Protein AF-A0AA38G5V2-F1 (afdb_monomer_lite)

Foldseek 3Di:
DDDPPPDDPDPDLLVLLVVLLVLLLCCQVCCVVQPFFQEEEEEALDPLLQVLVVVVVVVCCVVSSHHPNYHYGYFYDPPSDDLDPLLSLLRRLLVVLVVVLVVVVVVPDDDPDDDDSSVVSLVVQFQGAYEYEYFHDCPVVNNVCRSNTLLFQFDQSCCVVPVVDDGDGNVSSVSSQCSLLVVQCPRTYWYKYAYSNDRDRDNNVPDHDDQAFKDFDWDWDAPVVCLQAKFWQFDPPDFDDDDPNDTHTHTDDIDGNDDPVVCVVRVQQDPVRTGIGGRRIMIGHDVRRSVSSVVSVVSVVVSVVSVVVPDD

Structure (mmCIF, N/CA/C/O backbone):
data_AF-A0AA38G5V2-F1
#
_entry.id   AF-A0AA38G5V2-F1
#
loop_
_atom_site.group_PDB
_atom_site.id
_atom_site.type_symbol
_atom_site.label_atom_id
_atom_site.label_alt_id
_atom_site.label_comp_id
_atom_site.label_asym_id
_atom_site.label_entity_id
_atom_site.label_seq_id
_atom_site.pdbx_PDB_ins_code
_atom_site.Cartn_x
_atom_site.Cartn_y
_atom_site.Cartn_z
_atom_site.occupancy
_atom_site.B_iso_or_equiv
_atom_site.auth_seq_id
_atom_site.auth_comp_id
_atom_site.auth_asym_id
_atom_site.auth_atom_id
_atom_site.pdbx_PDB_model_num
ATOM 1 N N . MET A 1 1 ? -36.229 -3.251 -2.925 1.00 22.12 1 MET A N 1
ATOM 2 C CA . MET A 1 1 ? -36.485 -4.667 -3.270 1.00 22.12 1 MET A CA 1
ATOM 3 C C . MET A 1 1 ? -35.418 -5.474 -2.549 1.00 22.12 1 MET A C 1
ATOM 5 O O . MET A 1 1 ? -34.247 -5.185 -2.741 1.00 22.12 1 MET A O 1
ATOM 9 N N . ALA A 1 2 ? -35.812 -6.322 -1.601 1.00 19.09 2 ALA A N 1
ATOM 10 C CA . ALA A 1 2 ? -34.895 -6.934 -0.642 1.00 19.09 2 ALA A CA 1
ATOM 11 C C . ALA A 1 2 ? -34.191 -8.164 -1.235 1.00 19.09 2 ALA A C 1
ATOM 13 O O . ALA A 1 2 ? -34.860 -9.075 -1.719 1.00 19.09 2 ALA A O 1
ATOM 14 N N . MET A 1 3 ? -32.859 -8.207 -1.139 1.00 20.12 3 MET A N 1
ATOM 15 C CA . MET A 1 3 ? -32.100 -9.457 -1.136 1.00 20.12 3 MET A CA 1
ATOM 16 C C . MET A 1 3 ? -31.758 -9.788 0.314 1.00 20.12 3 MET A C 1
ATOM 18 O O . MET A 1 3 ? -30.838 -9.236 0.912 1.00 20.12 3 MET A O 1
ATOM 22 N N . THR A 1 4 ? -32.530 -10.698 0.889 1.00 26.20 4 THR A N 1
ATOM 23 C CA . THR A 1 4 ? -32.236 -11.320 2.175 1.00 26.20 4 THR A CA 1
ATOM 24 C C . THR A 1 4 ? -31.119 -12.334 1.947 1.00 26.20 4 THR A C 1
ATOM 26 O O . THR A 1 4 ? -31.373 -13.443 1.484 1.00 26.20 4 THR A O 1
ATOM 29 N N . ARG A 1 5 ? -29.866 -11.988 2.259 1.00 32.25 5 ARG A N 1
ATOM 30 C CA . ARG A 1 5 ? -28.801 -12.996 2.375 1.00 32.25 5 ARG A CA 1
ATOM 31 C C . ARG A 1 5 ? -28.787 -13.524 3.809 1.00 32.25 5 ARG A C 1
ATOM 33 O O . ARG A 1 5 ? -27.901 -13.216 4.596 1.00 32.25 5 ARG A O 1
ATOM 40 N N . SER A 1 6 ? -29.820 -14.286 4.169 1.00 36.91 6 SER A N 1
ATOM 41 C CA . SER A 1 6 ? -29.793 -15.102 5.383 1.00 36.91 6 SER A CA 1
ATOM 42 C C . SER A 1 6 ? -29.057 -16.414 5.089 1.00 36.91 6 SER A C 1
ATOM 44 O O . SER A 1 6 ? -29.450 -17.123 4.167 1.00 36.91 6 SER A O 1
ATOM 46 N N . LEU A 1 7 ? -28.061 -16.750 5.919 1.00 35.19 7 LEU A N 1
ATOM 47 C CA . LEU A 1 7 ? -27.477 -18.095 6.097 1.00 35.19 7 LEU A CA 1
ATOM 48 C C . LEU A 1 7 ? -26.440 -18.598 5.066 1.00 35.19 7 LEU A C 1
ATOM 50 O O . LEU A 1 7 ? -26.460 -19.767 4.696 1.00 35.19 7 LEU A O 1
ATOM 54 N N . LEU A 1 8 ? -25.459 -17.780 4.679 1.00 40.16 8 LEU A N 1
ATOM 55 C CA . LEU A 1 8 ? -24.153 -18.310 4.252 1.00 40.16 8 LEU A CA 1
ATOM 56 C C . LEU A 1 8 ? -23.142 -17.938 5.336 1.00 40.16 8 LEU A C 1
ATOM 58 O O . LEU A 1 8 ? -23.040 -16.767 5.702 1.00 40.16 8 LEU A O 1
ATOM 62 N N . GLY A 1 9 ? -22.460 -18.937 5.906 1.00 48.50 9 GLY A N 1
ATOM 63 C CA . GLY A 1 9 ? -21.362 -18.716 6.848 1.00 48.50 9 GLY A CA 1
ATOM 64 C C . GLY A 1 9 ? -20.317 -17.761 6.265 1.00 48.50 9 GLY A C 1
ATOM 65 O O . GLY A 1 9 ? -20.294 -17.525 5.056 1.00 48.50 9 GLY A O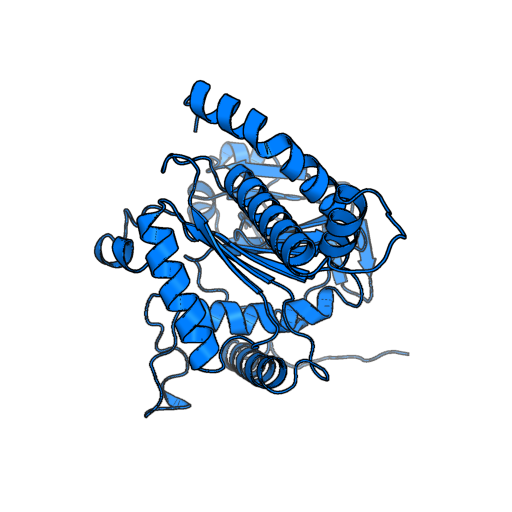 1
ATOM 66 N N . LYS A 1 10 ? -19.461 -17.183 7.120 1.00 57.44 10 LYS A N 1
ATOM 67 C CA . LYS A 1 10 ? -18.314 -16.397 6.636 1.00 57.44 10 LYS A CA 1
ATOM 68 C C . LYS A 1 10 ? -17.587 -17.229 5.565 1.00 57.44 10 LYS A C 1
ATOM 70 O O . LYS A 1 10 ? -17.330 -18.399 5.851 1.00 57.44 10 LYS A O 1
ATOM 75 N N . PRO A 1 11 ? -17.320 -16.676 4.366 1.00 65.50 11 PRO A N 1
ATOM 76 C CA . PRO A 1 11 ? -16.613 -17.414 3.327 1.00 65.50 11 PRO A CA 1
ATOM 77 C C . PRO A 1 11 ? -15.284 -17.910 3.893 1.00 65.50 11 PRO A C 1
ATOM 79 O O . PRO A 1 11 ? -14.670 -17.212 4.710 1.00 65.50 11 PRO A O 1
ATOM 82 N N . ASP A 1 12 ? -14.880 -19.118 3.504 1.00 78.12 12 ASP A N 1
ATOM 83 C CA . ASP A 1 12 ? -13.595 -19.668 3.918 1.00 78.12 12 ASP A CA 1
ATOM 84 C C . ASP A 1 12 ? -12.495 -18.670 3.506 1.00 78.12 12 ASP A C 1
ATOM 86 O O . ASP A 1 12 ? -12.458 -18.252 2.342 1.00 78.12 12 ASP A O 1
ATOM 90 N N . PRO A 1 13 ? -11.619 -18.230 4.428 1.00 74.56 13 PRO A N 1
ATOM 91 C CA . PRO A 1 13 ? -10.479 -17.390 4.079 1.00 74.56 13 PRO A CA 1
ATOM 92 C C . PRO A 1 13 ? -9.664 -17.934 2.897 1.00 74.56 13 PRO A C 1
ATOM 94 O O . PRO A 1 13 ? -9.158 -17.142 2.101 1.00 74.56 13 PRO A O 1
ATOM 97 N N . MET A 1 14 ? -9.579 -19.261 2.746 1.00 78.62 14 MET A N 1
ATOM 98 C CA . MET A 1 14 ? -8.903 -19.902 1.616 1.00 78.62 14 MET A CA 1
ATOM 99 C C . MET A 1 14 ? -9.596 -19.615 0.279 1.00 78.62 14 MET A C 1
ATOM 101 O O . MET A 1 14 ? -8.916 -19.315 -0.703 1.00 78.62 14 MET A O 1
ATOM 105 N N . ASP A 1 15 ? -10.930 -19.633 0.236 1.00 82.69 15 ASP A N 1
ATOM 106 C CA . ASP A 1 15 ? -11.702 -19.335 -0.977 1.00 82.69 15 ASP A CA 1
ATOM 107 C C . ASP A 1 15 ? -11.534 -17.867 -1.385 1.00 82.69 15 ASP A C 1
ATOM 109 O O . ASP A 1 15 ? -11.308 -17.545 -2.553 1.00 82.6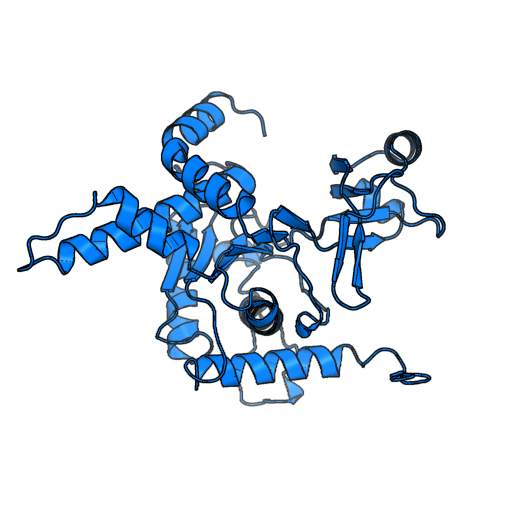9 15 ASP A O 1
ATOM 113 N N . VAL A 1 16 ? -11.605 -16.957 -0.408 1.00 82.88 16 VAL A N 1
ATOM 114 C CA . VAL A 1 16 ? -11.411 -15.512 -0.618 1.00 82.88 16 VAL A CA 1
ATOM 115 C C . VAL A 1 16 ? -10.038 -15.228 -1.224 1.00 82.88 16 VAL A C 1
ATOM 117 O O . VAL A 1 16 ? -9.902 -14.452 -2.177 1.00 82.88 16 VAL A O 1
ATOM 120 N N . LEU A 1 17 ? -9.006 -15.867 -0.681 1.00 82.75 17 LEU A N 1
ATOM 121 C CA . LEU A 1 17 ? -7.645 -15.662 -1.143 1.00 82.75 17 LEU A CA 1
ATOM 122 C C . LEU A 1 17 ? -7.437 -16.302 -2.518 1.00 82.75 17 LEU A C 1
ATOM 124 O O . LEU A 1 17 ? -6.924 -15.630 -3.412 1.00 82.75 17 LEU A O 1
ATOM 128 N N . SER A 1 18 ? -7.941 -17.514 -2.754 1.00 85.94 18 SER A N 1
ATOM 129 C CA . SER A 1 18 ? -7.901 -18.167 -4.074 1.00 85.94 18 SER A CA 1
ATOM 130 C C . SER A 1 18 ? -8.567 -17.319 -5.167 1.00 85.94 18 SER A C 1
ATOM 132 O O . SER A 1 18 ? -8.010 -17.149 -6.257 1.00 85.94 18 SER A O 1
ATOM 134 N N . ASN A 1 19 ? -9.704 -16.686 -4.858 1.00 88.50 19 ASN A N 1
ATOM 135 C CA . ASN A 1 19 ? -10.368 -15.736 -5.756 1.00 88.50 19 ASN A CA 1
ATOM 136 C C . ASN A 1 19 ? -9.500 -14.503 -6.053 1.00 88.50 19 ASN A C 1
ATOM 138 O O . ASN A 1 19 ? -9.434 -14.063 -7.202 1.00 88.50 19 ASN A O 1
ATOM 142 N N . SER A 1 20 ? -8.787 -13.979 -5.053 1.00 90.88 20 SER A N 1
ATOM 143 C CA . SER A 1 20 ? -7.868 -12.844 -5.229 1.00 90.88 20 SER A CA 1
ATOM 144 C C . SER A 1 20 ? -6.710 -13.189 -6.176 1.00 90.88 20 SER A C 1
ATOM 146 O O . SER A 1 20 ? -6.342 -12.402 -7.049 1.00 90.88 20 SER A O 1
ATOM 148 N N . TRP A 1 21 ? -6.178 -14.410 -6.075 1.00 90.25 21 TRP A N 1
ATOM 149 C CA . TRP A 1 21 ? -5.151 -14.935 -6.980 1.00 90.25 21 TRP A CA 1
ATOM 150 C C . TRP A 1 21 ? -5.662 -15.160 -8.407 1.00 90.25 21 TRP A C 1
ATOM 152 O O . TRP A 1 21 ? -4.933 -14.947 -9.381 1.00 90.25 21 TRP A O 1
ATOM 162 N N . TYR A 1 22 ? -6.912 -15.592 -8.563 1.00 90.81 22 TYR A N 1
ATOM 163 C CA . TYR A 1 22 ? -7.555 -15.672 -9.873 1.00 90.81 22 TYR A CA 1
ATOM 164 C C . TYR A 1 22 ? -7.739 -14.281 -10.496 1.00 90.81 22 TYR A C 1
ATOM 166 O O . TYR A 1 22 ? -7.369 -14.075 -11.655 1.00 90.81 22 TYR A O 1
ATOM 174 N N . HIS A 1 23 ? -8.222 -13.313 -9.713 1.00 93.19 23 HIS A N 1
ATOM 175 C CA . HIS A 1 23 ? -8.398 -11.932 -10.155 1.00 93.19 23 HIS A CA 1
ATOM 176 C C . HIS A 1 23 ? -7.076 -11.302 -10.619 1.00 93.19 23 HIS A C 1
ATOM 178 O O . HIS A 1 23 ? -7.031 -10.732 -11.709 1.00 93.19 23 HIS A O 1
ATOM 184 N N . LEU A 1 24 ? -5.985 -11.474 -9.860 1.00 94.00 24 LEU A N 1
ATOM 185 C CA . LEU A 1 24 ? -4.651 -11.014 -10.262 1.00 94.00 24 LEU A CA 1
ATOM 186 C C . LEU A 1 24 ? -4.222 -11.602 -11.612 1.00 94.00 24 LEU A C 1
ATOM 188 O O . LEU A 1 24 ? -3.774 -10.874 -12.494 1.00 94.00 24 LEU A O 1
ATOM 192 N N . ARG A 1 25 ? -4.375 -12.918 -11.806 1.00 92.50 25 ARG A N 1
ATOM 193 C CA . ARG A 1 25 ? -4.006 -13.570 -13.075 1.00 92.50 25 ARG A CA 1
ATOM 194 C C . ARG A 1 25 ? -4.788 -12.996 -14.259 1.00 92.50 25 ARG A C 1
ATOM 196 O O . ARG A 1 25 ? -4.216 -12.803 -15.331 1.00 92.50 25 ARG A O 1
ATOM 203 N N . LEU A 1 26 ? -6.076 -12.704 -14.072 1.00 93.56 26 LEU A N 1
ATOM 204 C CA . LEU A 1 26 ? -6.902 -12.075 -15.102 1.00 93.56 26 LEU A CA 1
ATOM 205 C C . LEU A 1 26 ? -6.495 -10.626 -15.382 1.00 93.56 26 LEU A C 1
ATOM 207 O O . LEU A 1 26 ? -6.380 -10.262 -16.552 1.00 93.56 26 LEU A O 1
ATOM 211 N N . SER A 1 27 ? -6.255 -9.817 -14.346 1.00 94.56 27 SER A N 1
ATOM 212 C CA . SER A 1 27 ? -5.877 -8.405 -14.505 1.00 94.56 27 SER A CA 1
ATOM 213 C C . SER A 1 27 ? -4.512 -8.236 -15.166 1.00 94.56 27 SER A C 1
ATOM 215 O O . SER A 1 27 ? -4.306 -7.302 -15.939 1.00 94.56 27 SER A O 1
ATOM 217 N N . VAL A 1 28 ? -3.591 -9.173 -14.931 1.00 94.75 28 VAL A N 1
ATOM 218 C CA . VAL A 1 28 ? -2.273 -9.170 -15.571 1.00 94.75 28 VAL A CA 1
ATOM 219 C C . VAL A 1 28 ? -2.347 -9.587 -17.042 1.00 94.75 28 VAL A C 1
ATOM 221 O O . VAL A 1 28 ? -1.702 -8.958 -17.880 1.00 94.75 28 VAL A O 1
ATOM 224 N N . ARG A 1 29 ? -3.142 -10.612 -17.379 1.00 93.25 29 ARG A N 1
ATOM 225 C CA . ARG A 1 29 ? -3.273 -11.109 -18.764 1.00 93.25 29 ARG A CA 1
ATOM 226 C C . ARG A 1 29 ? -4.158 -10.233 -19.647 1.00 93.25 29 ARG A C 1
ATOM 228 O O . ARG A 1 29 ? -3.918 -10.136 -20.849 1.00 93.25 29 ARG A O 1
ATOM 235 N N . HIS A 1 30 ? -5.193 -9.625 -19.073 1.00 93.50 30 HIS A N 1
ATOM 236 C CA . HIS A 1 30 ? -6.199 -8.851 -19.800 1.00 93.50 30 HIS A CA 1
ATOM 237 C C . HIS A 1 30 ? -6.498 -7.507 -19.110 1.00 93.50 30 HIS A C 1
ATOM 239 O O . HIS A 1 30 ? -7.651 -7.265 -18.736 1.00 93.50 30 HIS A O 1
ATOM 245 N N . PRO A 1 31 ? -5.502 -6.606 -18.981 1.00 90.88 31 PRO A N 1
ATOM 246 C CA . PRO A 1 31 ? -5.651 -5.335 -18.264 1.00 90.88 31 PRO A CA 1
ATOM 247 C C . PRO A 1 31 ? -6.727 -4.408 -18.854 1.00 90.88 31 PRO A C 1
ATOM 249 O O . PRO A 1 31 ? -7.302 -3.594 -18.137 1.00 90.88 31 PRO A O 1
ATOM 252 N N . GLU A 1 32 ? -7.049 -4.554 -20.144 1.00 88.69 32 GLU A N 1
ATOM 253 C CA . GLU A 1 32 ? -8.131 -3.811 -20.811 1.00 88.69 32 GLU A CA 1
ATOM 254 C C . GLU A 1 32 ? -9.536 -4.225 -20.342 1.00 88.69 32 GLU A C 1
ATOM 256 O O . GLU A 1 32 ? -10.484 -3.453 -20.460 1.00 88.69 32 GLU A O 1
ATOM 261 N N . ARG A 1 33 ? -9.688 -5.456 -19.832 1.00 90.44 33 ARG A N 1
ATOM 262 C CA . ARG A 1 33 ? -10.974 -6.005 -19.366 1.00 90.44 33 ARG A CA 1
ATOM 263 C C . ARG A 1 33 ? -11.084 -6.000 -17.851 1.00 90.44 33 ARG A C 1
ATOM 265 O O . ARG A 1 33 ? -12.161 -5.768 -17.314 1.00 90.44 33 ARG A O 1
ATOM 272 N N . VAL A 1 34 ? -9.977 -6.296 -17.178 1.00 92.56 34 VAL A N 1
ATOM 273 C CA . VAL A 1 34 ? -9.881 -6.323 -15.723 1.00 92.56 34 VAL A CA 1
ATOM 274 C C . VAL A 1 34 ? -8.789 -5.346 -15.336 1.00 92.56 34 VAL A C 1
ATOM 276 O O . VAL A 1 34 ? -7.609 -5.607 -15.551 1.00 92.56 34 VAL A O 1
ATOM 279 N N . ALA A 1 35 ? -9.199 -4.207 -14.784 1.00 92.06 35 ALA A N 1
ATOM 280 C CA . ALA A 1 35 ? -8.274 -3.148 -14.433 1.00 92.06 35 ALA A CA 1
ATOM 281 C C . ALA A 1 35 ? -7.187 -3.636 -13.462 1.00 92.06 35 ALA A C 1
ATOM 283 O O . ALA A 1 35 ? -7.439 -4.421 -12.546 1.00 92.06 35 ALA A O 1
ATOM 284 N N . THR A 1 36 ? -5.981 -3.116 -13.655 1.00 95.19 36 THR A N 1
ATOM 285 C CA . THR A 1 36 ? -4.817 -3.350 -12.799 1.00 95.19 36 THR A CA 1
ATOM 286 C C . THR A 1 36 ? -4.249 -2.014 -12.317 1.00 95.19 36 THR A C 1
ATOM 288 O O . THR A 1 36 ? -4.743 -0.950 -12.697 1.00 95.19 36 THR A O 1
ATOM 291 N N . TRP A 1 37 ? -3.234 -2.064 -11.459 1.00 97.44 37 TRP A N 1
ATOM 292 C CA . TRP A 1 37 ? -2.544 -0.877 -10.960 1.00 97.44 37 TRP A CA 1
ATOM 293 C C . TRP A 1 37 ? -1.818 -0.138 -12.088 1.00 97.44 37 TRP A C 1
ATOM 295 O O . TRP A 1 37 ? -1.167 -0.762 -12.931 1.00 97.44 37 TRP A O 1
ATOM 305 N N . ASP A 1 38 ? -1.878 1.193 -12.069 1.00 97.56 38 ASP A N 1
ATOM 306 C CA . ASP A 1 38 ? -1.149 2.033 -13.024 1.00 97.56 38 ASP A CA 1
ATOM 307 C C . ASP A 1 38 ? 0.330 2.143 -12.622 1.00 97.56 38 ASP A C 1
ATOM 309 O O . ASP A 1 38 ? 1.222 2.130 -13.476 1.00 97.56 38 ASP A O 1
ATOM 313 N N . ALA A 1 39 ? 0.602 2.168 -11.312 1.00 98.31 39 ALA A N 1
ATOM 314 C CA . ALA A 1 39 ? 1.944 2.054 -10.755 1.00 98.31 39 ALA A CA 1
ATOM 315 C C . ALA A 1 39 ? 1.976 1.200 -9.478 1.00 98.31 39 ALA A C 1
ATOM 317 O O . ALA A 1 39 ? 1.055 1.245 -8.663 1.00 98.31 39 ALA A O 1
ATOM 318 N N . ILE A 1 40 ? 3.067 0.456 -9.298 1.00 98.50 40 ILE A N 1
ATOM 319 C CA . ILE A 1 40 ? 3.415 -0.267 -8.073 1.00 98.50 40 ILE A CA 1
ATOM 320 C C . ILE A 1 40 ? 4.776 0.247 -7.604 1.00 98.50 40 ILE A C 1
ATOM 322 O O . ILE A 1 40 ? 5.767 0.136 -8.328 1.00 98.50 40 ILE A O 1
ATOM 326 N N . ILE A 1 41 ? 4.831 0.799 -6.397 1.00 98.25 41 ILE A N 1
ATOM 327 C CA . ILE A 1 41 ? 6.040 1.389 -5.825 1.00 98.25 41 ILE A CA 1
ATOM 328 C C . ILE A 1 41 ? 6.396 0.667 -4.529 1.00 98.25 41 ILE A C 1
ATOM 330 O O . ILE A 1 41 ? 5.525 0.417 -3.698 1.00 98.25 41 ILE A O 1
ATOM 334 N N . LEU A 1 42 ? 7.671 0.337 -4.339 1.00 97.06 42 LEU A N 1
ATOM 335 C CA . LEU A 1 42 ? 8.196 -0.209 -3.086 1.00 97.06 42 LEU A CA 1
ATOM 336 C C . LEU A 1 42 ? 9.118 0.819 -2.439 1.00 97.06 42 LEU A C 1
ATOM 338 O O . LEU A 1 42 ? 10.036 1.301 -3.095 1.00 97.06 42 LEU A O 1
ATOM 342 N N . THR A 1 43 ? 8.931 1.118 -1.156 1.00 95.25 43 THR A N 1
ATOM 343 C CA . THR A 1 43 ? 9.940 1.885 -0.409 1.00 95.25 43 THR A CA 1
ATOM 344 C C . THR A 1 43 ? 11.048 0.959 0.084 1.00 95.25 43 THR A C 1
ATOM 346 O O . THR A 1 43 ? 10.787 -0.188 0.458 1.00 95.25 43 THR A O 1
ATOM 349 N N . ALA A 1 44 ? 12.282 1.447 0.107 1.00 92.31 44 ALA A N 1
ATOM 350 C CA . ALA A 1 44 ? 13.463 0.715 0.550 1.00 92.31 44 ALA A CA 1
ATOM 351 C C . ALA A 1 44 ? 14.271 1.556 1.546 1.00 92.31 44 ALA A C 1
ATOM 353 O O . ALA A 1 44 ? 14.272 2.775 1.472 1.00 92.31 44 ALA A O 1
ATOM 354 N N . ALA A 1 45 ? 14.982 0.912 2.464 1.00 88.81 45 ALA A N 1
ATOM 355 C CA . ALA A 1 45 ? 15.795 1.584 3.477 1.00 88.81 45 ALA A CA 1
ATOM 356 C C . ALA A 1 45 ? 17.067 2.222 2.896 1.00 88.81 45 ALA A C 1
ATOM 358 O O . ALA A 1 45 ? 17.590 3.183 3.448 1.00 88.81 45 ALA A O 1
ATOM 359 N N . SER A 1 46 ? 17.598 1.667 1.801 1.00 89.00 46 SER A N 1
ATOM 360 C CA . SER A 1 46 ? 18.840 2.131 1.182 1.00 89.00 46 SER A CA 1
ATOM 361 C C . SER A 1 46 ? 18.822 1.964 -0.341 1.00 89.00 46 SER A C 1
ATOM 363 O O . SER A 1 46 ? 18.030 1.166 -0.860 1.00 89.00 46 SER A O 1
ATOM 365 N N . PRO A 1 47 ? 19.698 2.676 -1.076 1.00 91.00 47 PRO A N 1
ATOM 366 C CA . PRO A 1 47 ? 19.845 2.514 -2.523 1.00 91.00 47 PRO A CA 1
ATOM 367 C C . PRO A 1 47 ? 20.172 1.078 -2.954 1.00 91.00 47 PRO A C 1
ATOM 369 O O . PRO A 1 47 ? 19.614 0.593 -3.935 1.00 91.00 47 PRO A O 1
ATOM 372 N N . GLU A 1 48 ? 21.013 0.366 -2.201 1.00 90.19 48 GLU A N 1
ATOM 373 C CA . GLU A 1 48 ? 21.376 -1.029 -2.488 1.00 90.19 48 GLU A CA 1
ATOM 374 C C . GLU A 1 48 ? 20.163 -1.956 -2.338 1.00 90.19 48 GLU A C 1
ATOM 376 O O . GLU A 1 48 ? 19.946 -2.854 -3.152 1.00 90.19 48 GLU A O 1
ATOM 381 N N . GLN A 1 49 ? 19.329 -1.718 -1.320 1.00 90.12 49 GLN A N 1
ATOM 382 C CA . GLN A 1 49 ? 18.082 -2.461 -1.159 1.00 90.12 49 GLN A CA 1
ATOM 383 C C . GLN A 1 49 ? 17.088 -2.131 -2.283 1.00 90.12 49 GLN A C 1
ATOM 385 O O . GLN A 1 49 ? 16.436 -3.039 -2.800 1.00 90.12 49 GLN A O 1
ATOM 390 N N . ALA A 1 50 ? 16.998 -0.865 -2.702 1.00 93.12 50 ALA A N 1
ATOM 391 C CA . ALA A 1 50 ? 16.163 -0.471 -3.833 1.00 93.12 50 ALA A CA 1
ATOM 392 C C . ALA A 1 50 ? 16.590 -1.180 -5.130 1.00 93.12 50 ALA A C 1
ATOM 394 O O . ALA A 1 50 ? 15.733 -1.671 -5.860 1.00 93.12 50 ALA A O 1
ATOM 395 N N . GLU A 1 51 ? 17.892 -1.330 -5.390 1.00 93.38 51 GLU A N 1
ATOM 396 C CA . GLU A 1 51 ? 18.391 -2.059 -6.565 1.00 93.38 51 GLU A CA 1
ATOM 397 C C . GLU A 1 51 ? 17.962 -3.539 -6.564 1.00 93.38 51 GLU A C 1
ATOM 399 O O . GLU A 1 51 ? 17.518 -4.076 -7.589 1.00 93.38 51 GLU A O 1
ATOM 404 N N . LEU A 1 52 ? 18.027 -4.197 -5.402 1.00 93.00 52 LEU A N 1
ATOM 405 C CA . LEU A 1 52 ? 17.545 -5.570 -5.235 1.00 93.00 52 LEU A CA 1
ATOM 406 C C . LEU A 1 52 ? 16.029 -5.663 -5.453 1.00 93.00 52 LEU A C 1
ATOM 408 O O . LEU A 1 52 ? 15.552 -6.580 -6.130 1.00 93.00 52 LEU A O 1
ATOM 412 N N . TYR A 1 53 ? 15.266 -4.701 -4.935 1.00 95.19 53 TYR A N 1
ATOM 413 C CA . TYR A 1 53 ? 13.816 -4.638 -5.128 1.00 95.19 53 TYR A CA 1
ATOM 414 C C . TYR A 1 53 ? 13.453 -4.390 -6.598 1.00 95.19 53 TYR A C 1
ATOM 416 O O . TYR A 1 53 ? 12.541 -5.034 -7.114 1.00 95.19 53 TYR A O 1
ATOM 424 N N . GLU A 1 54 ? 14.215 -3.568 -7.324 1.00 96.25 54 GLU A N 1
ATOM 425 C CA . GLU A 1 54 ? 14.056 -3.393 -8.772 1.00 96.25 54 GLU A CA 1
ATOM 426 C C . GLU A 1 54 ? 14.298 -4.690 -9.550 1.00 96.25 54 GLU A C 1
ATOM 428 O O . GLU A 1 54 ? 13.632 -4.966 -10.554 1.00 96.25 54 GLU A O 1
ATOM 433 N N . TRP A 1 55 ? 15.253 -5.520 -9.122 1.00 94.81 55 TRP A N 1
ATOM 434 C CA . TRP A 1 55 ? 15.450 -6.838 -9.727 1.00 94.81 55 TRP A CA 1
ATOM 435 C C . TRP A 1 55 ? 14.240 -7.753 -9.499 1.00 94.81 55 TRP A C 1
ATOM 437 O O . TRP A 1 55 ? 13.796 -8.426 -10.437 1.00 94.81 55 TRP A O 1
ATOM 447 N N . GLN A 1 56 ? 13.662 -7.734 -8.296 1.00 95.06 56 GLN A N 1
ATOM 448 C CA . GLN A 1 56 ? 12.459 -8.506 -7.979 1.00 95.06 56 GLN A CA 1
ATOM 449 C C . GLN A 1 56 ? 11.228 -8.012 -8.749 1.00 95.06 56 GLN A C 1
ATOM 451 O O . GLN A 1 56 ? 10.485 -8.825 -9.297 1.00 95.06 56 GLN A O 1
ATOM 456 N N . LEU A 1 57 ? 11.041 -6.696 -8.892 1.00 96.50 57 LEU A N 1
ATOM 457 C CA . LEU A 1 57 ? 9.958 -6.115 -9.695 1.00 96.50 57 LEU A CA 1
ATOM 458 C C . LEU A 1 57 ? 10.077 -6.510 -11.173 1.00 96.50 57 LEU A C 1
ATOM 460 O O . LEU A 1 57 ? 9.102 -6.949 -11.792 1.00 96.50 57 LEU A O 1
ATOM 464 N N . ARG A 1 58 ? 11.292 -6.453 -11.736 1.00 96.50 58 ARG A N 1
ATOM 465 C CA . ARG A 1 58 ? 11.571 -6.943 -13.097 1.00 96.50 58 ARG A CA 1
ATOM 466 C C . ARG A 1 58 ? 11.319 -8.442 -13.231 1.00 96.50 58 ARG A C 1
ATOM 468 O O . ARG A 1 58 ? 10.811 -8.892 -14.258 1.00 96.50 58 ARG A O 1
ATOM 475 N N . ARG A 1 59 ? 11.664 -9.240 -12.217 1.00 94.62 59 ARG A N 1
ATOM 476 C CA . ARG A 1 59 ? 11.343 -10.672 -12.176 1.00 94.62 59 ARG A CA 1
ATOM 477 C C . ARG A 1 59 ? 9.829 -10.900 -12.172 1.00 94.62 59 ARG A C 1
ATOM 479 O O . ARG A 1 59 ? 9.366 -11.680 -12.996 1.00 94.62 59 ARG A O 1
ATOM 486 N N . ALA A 1 60 ? 9.074 -10.200 -11.330 1.00 94.62 60 ALA A N 1
ATOM 487 C CA . ALA A 1 60 ? 7.619 -10.323 -11.251 1.00 94.62 60 ALA A CA 1
ATOM 488 C C . ALA A 1 60 ? 6.933 -9.981 -12.586 1.00 94.62 60 ALA A C 1
ATOM 490 O O . ALA A 1 60 ? 6.040 -10.707 -13.020 1.00 94.62 60 ALA A O 1
ATOM 491 N N . LYS A 1 61 ? 7.408 -8.951 -13.300 1.00 95.75 61 LYS A N 1
ATOM 492 C CA . LYS A 1 61 ? 6.959 -8.663 -14.675 1.00 95.75 61 LYS A CA 1
ATOM 493 C C . LYS A 1 61 ? 7.269 -9.793 -15.654 1.00 95.75 61 LYS A C 1
ATOM 495 O O . LYS A 1 61 ? 6.397 -10.183 -16.421 1.00 95.75 61 LYS A O 1
ATOM 500 N N . ARG A 1 62 ? 8.493 -10.338 -15.642 1.00 94.31 62 ARG A N 1
ATOM 501 C CA . ARG A 1 62 ? 8.873 -11.466 -16.522 1.00 94.31 62 ARG A CA 1
ATOM 502 C C . ARG A 1 62 ? 8.064 -12.732 -16.246 1.00 94.31 62 ARG A C 1
ATOM 504 O O . ARG A 1 62 ? 7.827 -13.502 -17.163 1.00 94.31 62 ARG A O 1
ATOM 511 N N . MET A 1 63 ? 7.665 -12.936 -14.995 1.00 91.25 63 MET A N 1
ATOM 512 C CA . MET A 1 63 ? 6.834 -14.061 -14.563 1.00 91.25 63 MET A CA 1
ATOM 513 C C . MET A 1 63 ? 5.330 -13.808 -14.742 1.00 91.25 63 MET A C 1
ATOM 515 O O . MET A 1 63 ? 4.534 -14.595 -14.238 1.00 91.25 63 MET A O 1
ATOM 519 N N . GLU A 1 64 ? 4.934 -12.711 -15.400 1.00 92.19 64 GLU A N 1
ATOM 520 C CA . GLU A 1 64 ? 3.526 -12.332 -15.595 1.00 92.19 64 GLU A CA 1
ATOM 521 C C . GLU A 1 64 ? 2.733 -12.266 -14.275 1.00 92.19 64 GLU A C 1
ATOM 523 O O . GLU A 1 64 ? 1.555 -12.614 -14.207 1.00 92.19 64 GLU A O 1
ATOM 528 N N . ARG A 1 65 ? 3.384 -11.807 -13.198 1.00 92.50 65 ARG A N 1
ATOM 529 C CA . ARG A 1 65 ? 2.737 -11.467 -11.916 1.00 92.50 65 ARG A CA 1
ATOM 530 C C . ARG A 1 65 ? 2.339 -9.994 -11.839 1.00 92.50 65 ARG A C 1
ATOM 532 O O . ARG A 1 65 ? 1.480 -9.627 -11.048 1.00 92.50 65 ARG A O 1
ATOM 539 N N . ILE A 1 66 ? 2.946 -9.160 -12.680 1.00 96.94 66 ILE A N 1
ATOM 540 C CA . ILE A 1 66 ? 2.620 -7.744 -12.866 1.00 96.94 66 ILE A CA 1
ATOM 541 C C . ILE A 1 66 ? 2.389 -7.515 -14.360 1.00 96.94 66 ILE A C 1
ATOM 543 O O . ILE A 1 66 ? 3.153 -8.022 -15.184 1.00 96.94 66 ILE A O 1
ATOM 547 N N . ALA A 1 67 ? 1.361 -6.740 -14.713 1.00 96.06 67 ALA A N 1
ATOM 548 C CA . ALA A 1 67 ? 1.087 -6.389 -16.103 1.00 96.06 67 ALA A CA 1
ATOM 549 C C . ALA A 1 67 ? 2.242 -5.578 -16.707 1.00 96.06 67 ALA A C 1
ATOM 551 O O . ALA A 1 67 ? 2.839 -4.727 -16.046 1.00 96.06 67 ALA A O 1
ATOM 552 N N . GLN A 1 68 ? 2.537 -5.795 -17.991 1.00 95.00 68 GLN A N 1
ATOM 553 C CA . GLN A 1 68 ? 3.611 -5.057 -18.673 1.00 95.00 68 GLN A CA 1
ATOM 554 C C . GLN A 1 68 ? 3.331 -3.548 -18.746 1.00 95.00 68 GLN A C 1
ATOM 556 O O . GLN A 1 68 ? 4.267 -2.749 -18.735 1.00 95.00 68 GLN A O 1
ATOM 561 N N . SER A 1 69 ? 2.051 -3.164 -18.771 1.00 94.56 69 SER A N 1
ATOM 562 C CA . SER A 1 69 ? 1.594 -1.772 -18.755 1.00 94.56 69 SER A CA 1
ATOM 563 C C . SER A 1 69 ? 1.779 -1.079 -17.402 1.00 94.56 69 SER A C 1
ATOM 565 O O . SER A 1 69 ? 1.883 0.144 -17.367 1.00 94.56 69 SER A O 1
ATOM 567 N N . THR A 1 70 ? 1.837 -1.827 -16.296 1.00 97.19 70 THR A N 1
ATOM 568 C CA . THR A 1 70 ? 1.981 -1.263 -14.948 1.00 97.19 70 THR A CA 1
ATOM 569 C C . THR A 1 70 ? 3.395 -0.730 -14.747 1.00 97.19 70 THR A C 1
ATOM 571 O O . THR A 1 70 ? 4.381 -1.452 -14.925 1.00 97.19 70 THR A O 1
ATOM 574 N N . LEU A 1 71 ? 3.531 0.531 -14.339 1.00 97.69 71 LEU A N 1
ATOM 575 C CA . LEU A 1 71 ? 4.825 1.083 -13.953 1.00 97.69 71 LEU A CA 1
ATOM 576 C C . LEU A 1 71 ? 5.286 0.464 -12.626 1.00 97.69 71 LEU A C 1
ATOM 578 O O . LEU A 1 71 ? 4.488 0.245 -11.723 1.00 97.69 71 LEU A O 1
ATOM 582 N N . THR A 1 72 ? 6.576 0.174 -12.499 1.00 98.19 72 THR A N 1
ATOM 583 C CA . THR A 1 72 ? 7.158 -0.381 -11.270 1.00 98.19 72 THR A CA 1
ATOM 584 C C . THR A 1 72 ? 8.383 0.422 -10.884 1.00 98.19 72 THR A C 1
ATOM 586 O O . THR A 1 72 ? 9.162 0.757 -11.777 1.00 98.19 72 THR A O 1
ATOM 589 N N . MET A 1 73 ? 8.547 0.710 -9.594 1.00 97.25 73 MET A N 1
ATOM 590 C CA . MET A 1 73 ? 9.713 1.423 -9.071 1.00 97.25 73 MET A CA 1
ATOM 591 C C . MET A 1 73 ? 10.020 1.005 -7.628 1.00 97.25 73 MET A C 1
ATOM 593 O O . MET A 1 73 ? 9.099 0.791 -6.839 1.00 97.25 73 MET A O 1
ATOM 597 N N . ALA A 1 74 ? 11.296 0.941 -7.258 1.00 96.81 74 ALA A N 1
ATOM 598 C CA . ALA A 1 74 ? 11.738 0.930 -5.870 1.00 96.81 74 ALA A CA 1
ATOM 599 C C . ALA A 1 74 ? 12.388 2.272 -5.513 1.00 96.81 74 ALA A C 1
ATOM 601 O O . ALA A 1 74 ? 13.268 2.757 -6.221 1.00 96.81 74 ALA A O 1
ATOM 602 N N . VAL A 1 75 ? 11.952 2.871 -4.408 1.00 95.19 75 VAL A N 1
ATOM 603 C CA . VAL A 1 75 ? 12.385 4.201 -3.973 1.00 95.19 75 VAL A CA 1
ATOM 604 C C . VAL A 1 75 ? 13.103 4.073 -2.633 1.00 95.19 75 VAL A C 1
ATOM 606 O O . VAL A 1 75 ? 12.471 3.669 -1.654 1.00 95.19 75 VAL A O 1
ATOM 609 N N . PRO A 1 76 ? 14.412 4.367 -2.571 1.00 92.94 76 PRO A N 1
ATOM 610 C CA . PRO A 1 76 ? 15.148 4.339 -1.320 1.00 92.94 76 PRO A CA 1
ATOM 611 C C . PRO A 1 76 ? 14.842 5.571 -0.468 1.00 92.94 76 PRO A C 1
ATOM 613 O O . PRO A 1 76 ? 14.625 6.664 -0.994 1.00 92.94 76 PRO A O 1
ATOM 616 N N . ASP A 1 77 ? 14.920 5.408 0.847 1.00 88.50 77 ASP A N 1
ATOM 617 C CA . ASP A 1 77 ? 14.941 6.525 1.776 1.00 88.50 77 ASP A CA 1
ATOM 618 C C . ASP A 1 77 ? 16.161 7.426 1.461 1.00 88.50 77 ASP A C 1
ATOM 620 O O . ASP A 1 77 ? 17.283 6.928 1.267 1.00 88.50 77 ASP A O 1
ATOM 624 N N . PRO A 1 78 ? 15.987 8.758 1.377 1.00 80.38 78 PRO A N 1
ATOM 625 C CA . PRO A 1 78 ? 17.070 9.671 1.040 1.00 80.38 78 PRO A CA 1
ATOM 626 C C . PRO A 1 78 ? 18.249 9.549 2.000 1.00 80.38 78 PRO A C 1
ATOM 628 O O . PRO A 1 78 ? 18.091 9.489 3.216 1.00 80.38 78 PRO A O 1
ATOM 631 N N . GLN A 1 79 ? 19.456 9.532 1.430 1.00 72.44 79 GLN A N 1
ATOM 632 C CA . GLN A 1 79 ? 20.716 9.368 2.167 1.00 72.44 79 GLN A CA 1
ATOM 633 C C . GLN A 1 79 ? 20.813 8.054 2.976 1.00 72.44 79 GLN A C 1
ATOM 635 O O . GLN A 1 79 ? 21.696 7.931 3.821 1.00 72.44 79 GLN A O 1
ATOM 640 N N . GLY A 1 80 ? 19.928 7.075 2.734 1.00 66.81 80 GLY A N 1
ATOM 641 C CA . GLY A 1 80 ? 19.854 5.836 3.518 1.00 66.81 80 GLY A CA 1
ATOM 642 C C . GLY A 1 80 ? 19.449 6.061 4.979 1.00 66.81 80 GLY A C 1
ATOM 643 O O . GLY A 1 80 ? 19.691 5.205 5.830 1.00 66.81 80 GLY A O 1
ATOM 644 N N . ALA A 1 81 ? 18.894 7.235 5.290 1.00 73.38 81 ALA A N 1
ATOM 645 C CA . ALA A 1 81 ? 18.467 7.605 6.626 1.00 73.38 81 ALA A CA 1
ATOM 646 C C . ALA A 1 81 ? 16.974 7.331 6.784 1.00 73.38 81 ALA A C 1
ATOM 648 O O . ALA A 1 81 ? 16.175 7.649 5.911 1.00 73.38 81 ALA A O 1
ATOM 649 N N . ARG A 1 82 ? 16.587 6.767 7.926 1.00 77.12 82 ARG A N 1
ATOM 650 C CA . ARG A 1 82 ? 15.193 6.432 8.193 1.00 77.12 82 ARG A CA 1
ATOM 651 C C . ARG A 1 82 ? 14.371 7.706 8.388 1.00 77.12 82 ARG A C 1
ATOM 653 O O . ARG A 1 82 ? 14.570 8.421 9.363 1.00 77.12 82 ARG A O 1
ATOM 660 N N . ILE A 1 83 ? 13.437 7.953 7.474 1.00 80.56 83 ILE A N 1
ATOM 661 C CA . ILE A 1 83 ? 12.607 9.175 7.448 1.00 80.56 83 ILE A CA 1
ATOM 662 C C . ILE A 1 83 ? 11.151 8.945 7.889 1.00 80.56 83 ILE A C 1
ATOM 664 O O . ILE A 1 83 ? 10.360 9.882 7.955 1.00 80.56 83 ILE A O 1
ATOM 668 N N . GLY A 1 84 ? 10.782 7.697 8.191 1.00 84.94 84 GLY A N 1
ATOM 669 C CA . GLY A 1 84 ? 9.412 7.311 8.542 1.00 84.94 84 GLY A CA 1
ATOM 670 C C . GLY A 1 84 ? 8.513 7.062 7.322 1.00 84.94 84 GLY A C 1
ATOM 671 O O . GLY A 1 84 ? 8.800 7.487 6.204 1.00 84.94 84 GLY A O 1
ATOM 672 N N . SER A 1 85 ? 7.401 6.345 7.524 1.00 87.12 85 SER A N 1
ATOM 673 C CA . SER A 1 85 ? 6.499 5.911 6.439 1.00 87.12 85 SER A CA 1
ATOM 674 C C . SER A 1 85 ? 5.818 7.073 5.711 1.00 87.12 85 SER A C 1
ATOM 676 O O . SER A 1 85 ? 5.667 7.031 4.490 1.00 87.12 85 SER A O 1
ATOM 678 N N . GLY A 1 86 ? 5.448 8.135 6.433 1.00 89.88 86 GLY A N 1
ATOM 679 C CA . GLY A 1 86 ? 4.847 9.333 5.842 1.00 89.88 86 GLY A CA 1
ATOM 680 C C . GLY A 1 86 ? 5.795 10.032 4.865 1.00 89.88 86 GLY A C 1
ATOM 681 O O . GLY A 1 86 ? 5.439 10.259 3.709 1.00 89.88 86 GLY A O 1
ATOM 682 N N . ALA A 1 87 ? 7.033 10.299 5.284 1.00 89.81 87 ALA A N 1
ATOM 683 C CA . ALA A 1 87 ? 8.028 10.920 4.414 1.00 89.81 87 ALA A CA 1
ATOM 684 C C . ALA A 1 87 ? 8.434 9.994 3.254 1.00 89.81 87 ALA A C 1
ATOM 686 O O . ALA A 1 87 ? 8.563 10.458 2.122 1.00 89.81 87 ALA A O 1
ATOM 687 N N . ALA A 1 88 ? 8.553 8.683 3.500 1.00 91.69 88 ALA A N 1
ATOM 688 C CA . ALA A 1 88 ? 8.818 7.699 2.450 1.00 91.69 88 ALA A CA 1
ATOM 689 C C . ALA A 1 88 ? 7.688 7.655 1.403 1.00 91.69 88 ALA A C 1
ATOM 691 O O . ALA A 1 88 ? 7.955 7.520 0.211 1.00 91.69 88 ALA A O 1
ATOM 692 N N . THR A 1 89 ? 6.429 7.838 1.822 1.00 94.88 89 THR A N 1
ATOM 693 C CA . THR A 1 89 ? 5.281 7.977 0.909 1.00 94.88 89 THR A CA 1
ATOM 694 C C . THR A 1 89 ? 5.431 9.201 0.014 1.00 94.88 89 THR A C 1
ATOM 696 O O . THR A 1 89 ? 5.328 9.084 -1.205 1.00 94.88 89 THR A O 1
ATOM 699 N N . LEU A 1 90 ? 5.722 10.371 0.590 1.00 94.75 90 LEU A N 1
ATOM 700 C CA . LEU A 1 90 ? 5.905 11.603 -0.184 1.00 94.75 90 LEU A CA 1
ATOM 701 C C . LEU A 1 90 ? 7.086 11.496 -1.155 1.00 94.75 90 LEU A C 1
ATOM 703 O O . LEU A 1 90 ? 6.960 11.879 -2.317 1.00 94.75 90 LEU A O 1
ATOM 707 N N . SER A 1 91 ? 8.199 10.913 -0.706 1.00 93.25 91 SER A N 1
ATOM 708 C CA . SER A 1 91 ? 9.371 10.663 -1.546 1.00 93.25 91 SER A CA 1
ATOM 709 C C . SER A 1 91 ? 9.044 9.728 -2.715 1.00 93.25 91 SER A C 1
ATOM 711 O O . SER A 1 91 ? 9.417 10.012 -3.853 1.00 93.25 91 SER A O 1
ATOM 713 N N . ALA A 1 92 ? 8.270 8.667 -2.469 1.00 95.75 92 ALA A N 1
ATOM 714 C CA . ALA A 1 92 ? 7.829 7.734 -3.501 1.00 95.75 92 ALA A CA 1
ATOM 715 C C . ALA A 1 92 ? 6.941 8.393 -4.568 1.00 95.75 92 ALA A C 1
ATOM 717 O O . ALA A 1 92 ? 7.158 8.186 -5.764 1.00 95.75 92 ALA A O 1
ATOM 718 N N . ILE A 1 93 ? 5.971 9.218 -4.159 1.00 96.81 93 ILE A N 1
ATOM 719 C CA . ILE A 1 93 ? 5.110 9.947 -5.105 1.00 96.81 93 ILE A CA 1
ATOM 720 C C . ILE A 1 93 ? 5.913 10.983 -5.896 1.00 96.81 93 ILE A C 1
ATOM 722 O O . ILE A 1 93 ? 5.720 11.107 -7.107 1.00 96.81 93 ILE A O 1
ATOM 726 N N . ARG A 1 94 ? 6.866 11.670 -5.255 1.00 94.38 94 ARG A N 1
ATOM 727 C CA . ARG A 1 94 ? 7.767 12.597 -5.946 1.00 94.38 94 ARG A CA 1
ATOM 728 C C . ARG A 1 94 ? 8.622 11.884 -6.994 1.00 94.38 94 ARG A C 1
ATOM 730 O O . ARG A 1 94 ? 8.673 12.334 -8.134 1.00 94.38 94 ARG A O 1
ATOM 737 N N . ALA A 1 95 ? 9.234 10.756 -6.638 1.00 95.00 95 ALA A N 1
ATOM 738 C CA . ALA A 1 95 ? 10.042 9.958 -7.559 1.00 95.00 95 ALA A CA 1
ATOM 739 C C . ALA A 1 95 ? 9.222 9.460 -8.762 1.00 95.00 95 ALA A C 1
ATOM 741 O O . ALA A 1 95 ? 9.709 9.466 -9.896 1.00 95.00 95 ALA A O 1
ATOM 742 N N . LEU A 1 96 ? 7.954 9.094 -8.539 1.00 96.44 96 LEU A N 1
ATOM 743 C CA . LEU A 1 96 ? 7.022 8.774 -9.618 1.00 96.44 96 LEU A CA 1
ATOM 744 C C . LEU A 1 96 ? 6.768 9.987 -10.528 1.00 96.44 96 LEU A C 1
ATOM 746 O O . LEU A 1 96 ? 6.834 9.846 -11.749 1.00 96.44 96 LEU A O 1
ATOM 750 N N . ALA A 1 97 ? 6.502 11.165 -9.956 1.00 95.00 97 ALA A N 1
ATOM 751 C CA . ALA A 1 97 ? 6.292 12.399 -10.714 1.00 95.00 97 ALA A CA 1
ATOM 752 C C . ALA A 1 97 ? 7.505 12.733 -11.601 1.00 95.00 97 ALA A C 1
ATOM 754 O O . ALA A 1 97 ? 7.354 12.944 -12.806 1.00 95.00 97 ALA A O 1
ATOM 755 N N . ASP A 1 98 ? 8.711 12.686 -11.028 1.00 93.25 98 ASP A N 1
ATOM 756 C CA . ASP A 1 98 ? 9.968 12.943 -11.737 1.00 93.25 98 ASP A CA 1
ATOM 757 C C . ASP A 1 98 ? 10.209 11.911 -12.857 1.00 93.25 98 ASP A C 1
ATOM 759 O O . ASP A 1 98 ? 10.666 12.249 -13.951 1.00 93.25 98 ASP A O 1
ATOM 763 N N . HIS A 1 99 ? 9.843 10.643 -12.636 1.00 93.81 99 HIS A N 1
ATOM 764 C CA . HIS A 1 99 ? 9.930 9.608 -13.668 1.00 93.81 99 HIS A CA 1
ATOM 765 C C . HIS A 1 99 ? 8.995 9.872 -14.851 1.00 93.81 99 HIS A C 1
ATOM 767 O O . HIS A 1 99 ? 9.387 9.683 -16.005 1.00 93.81 99 HIS A O 1
ATOM 773 N N . LEU A 1 100 ? 7.759 10.297 -14.578 1.00 92.81 100 LEU A N 1
ATOM 774 C CA . LEU A 1 100 ? 6.790 10.638 -15.618 1.00 92.81 100 LEU A CA 1
ATOM 775 C C . LEU A 1 100 ? 7.247 11.867 -16.414 1.00 92.81 100 LEU A C 1
ATOM 777 O O . LEU A 1 100 ? 7.209 11.828 -17.643 1.00 92.81 100 LEU A O 1
ATOM 781 N N . ALA A 1 101 ? 7.765 12.888 -15.729 1.00 90.75 101 ALA A N 1
ATOM 782 C CA . ALA A 1 101 ? 8.331 14.087 -16.341 1.00 90.75 101 ALA A CA 1
ATOM 783 C C . ALA A 1 101 ? 9.492 13.766 -17.297 1.00 90.75 101 ALA A C 1
ATOM 785 O O . ALA A 1 101 ? 9.519 14.213 -18.442 1.00 90.75 101 ALA A O 1
ATOM 786 N N . ASN A 1 102 ? 10.434 12.928 -16.859 1.00 88.38 102 ASN A N 1
ATOM 787 C CA . ASN A 1 102 ? 11.590 12.551 -17.675 1.00 88.38 102 ASN A CA 1
ATOM 788 C C . ASN A 1 102 ? 11.205 11.731 -18.918 1.00 88.38 102 ASN A C 1
ATOM 790 O O . ASN A 1 102 ? 11.849 11.849 -19.965 1.00 88.38 102 ASN A O 1
ATOM 794 N N . ARG A 1 103 ? 10.150 10.910 -18.827 1.00 84.88 103 ARG A N 1
ATOM 795 C CA . ARG A 1 103 ? 9.626 10.165 -19.981 1.00 84.88 103 ARG A CA 1
ATOM 796 C C . ARG A 1 103 ? 8.988 11.078 -21.018 1.00 84.88 103 ARG A C 1
ATOM 798 O O . ARG A 1 103 ? 9.227 10.866 -22.202 1.00 84.88 103 ARG A O 1
ATOM 805 N N . GLU A 1 104 ? 8.213 12.068 -20.582 1.00 80.00 104 GLU A N 1
ATOM 806 C CA . GLU A 1 104 ? 7.578 13.035 -21.483 1.00 80.00 104 GLU A CA 1
ATOM 807 C C . GLU A 1 104 ? 8.642 13.872 -22.199 1.00 80.00 104 GLU A C 1
ATOM 809 O O . GLU A 1 104 ? 8.664 13.876 -23.426 1.00 80.00 104 GLU A O 1
ATOM 814 N N . ASN A 1 105 ? 9.634 14.408 -21.482 1.00 73.56 105 ASN A N 1
ATOM 815 C CA . ASN A 1 105 ? 10.762 15.136 -22.086 1.00 73.56 105 ASN A CA 1
ATOM 816 C C . ASN A 1 105 ? 11.563 14.318 -23.114 1.00 73.56 105 ASN A C 1
ATOM 818 O O . ASN A 1 105 ? 12.124 14.878 -24.051 1.00 73.56 105 ASN A O 1
ATOM 822 N N . SER A 1 106 ? 11.609 12.993 -22.965 1.00 69.50 106 SER A N 1
ATOM 823 C CA . SER A 1 106 ? 12.269 12.103 -23.931 1.00 69.50 106 SER A CA 1
ATOM 824 C C . SER A 1 106 ? 11.417 11.822 -25.179 1.00 69.50 106 SER A C 1
ATOM 826 O O . SER A 1 106 ? 11.937 11.315 -26.170 1.00 69.50 106 SER A O 1
ATOM 828 N N . GLN A 1 107 ? 10.113 12.112 -25.130 1.00 64.12 107 GLN A N 1
ATOM 829 C CA . GLN A 1 107 ? 9.144 11.898 -26.210 1.00 64.12 107 GLN A CA 1
ATOM 830 C C . GLN A 1 107 ? 8.716 13.201 -26.908 1.00 64.12 107 GLN A C 1
ATOM 832 O O . GLN A 1 107 ? 8.217 13.128 -28.030 1.00 64.12 107 GLN A O 1
ATOM 837 N N . VAL A 1 108 ? 8.945 14.382 -26.312 1.00 57.75 108 VAL A N 1
ATOM 838 C CA . VAL A 1 108 ? 8.664 15.679 -26.953 1.00 57.75 108 VAL A CA 1
ATOM 839 C C . VAL A 1 108 ? 9.709 15.984 -28.034 1.00 57.75 108 VAL A C 1
ATOM 841 O O . VAL A 1 108 ? 10.735 16.623 -27.821 1.00 57.75 108 VAL A O 1
ATOM 844 N N . SER A 1 109 ? 9.416 15.517 -29.242 1.00 52.44 109 SER A N 1
ATOM 845 C CA . SER A 1 109 ? 9.828 16.121 -30.505 1.00 52.44 109 SER A CA 1
ATOM 846 C C . SER A 1 109 ? 8.543 16.331 -31.303 1.00 52.44 109 SER A C 1
ATOM 848 O O . SER A 1 109 ? 7.946 15.344 -31.714 1.00 52.44 109 SER A O 1
ATOM 850 N N . LEU A 1 110 ? 8.162 17.594 -31.539 1.00 52.91 110 LEU A N 1
ATOM 851 C CA . LEU A 1 110 ? 7.037 18.040 -32.387 1.00 52.91 110 LEU A CA 1
ATOM 852 C C . LEU A 1 110 ? 5.639 17.948 -31.733 1.00 52.91 110 LEU A C 1
ATOM 854 O O . LEU A 1 110 ? 4.921 16.993 -31.981 1.00 52.91 110 LEU A O 1
ATOM 858 N N . ASP A 1 111 ? 5.243 18.944 -30.929 1.00 47.97 111 ASP A N 1
ATOM 859 C CA . ASP A 1 111 ? 3.917 19.593 -31.032 1.00 47.97 111 ASP A CA 1
ATOM 860 C C . ASP A 1 111 ? 3.774 20.736 -30.005 1.00 47.97 111 ASP A C 1
ATOM 862 O O . ASP A 1 111 ? 3.860 20.545 -28.794 1.00 47.97 111 ASP A O 1
ATOM 866 N N . ASN A 1 112 ? 3.567 21.955 -30.514 1.00 50.12 112 ASN A N 1
ATOM 867 C CA . ASN A 1 112 ? 3.521 23.208 -29.754 1.00 50.12 112 ASN A CA 1
ATOM 868 C C . ASN A 1 112 ? 2.102 23.520 -29.250 1.00 50.12 112 ASN A C 1
ATOM 870 O O . ASN A 1 112 ? 1.428 24.377 -29.818 1.00 50.12 112 ASN A O 1
ATOM 874 N N . ASN A 1 113 ? 1.654 22.863 -28.182 1.00 52.62 113 ASN A N 1
ATOM 875 C CA . ASN A 1 113 ? 0.522 23.333 -27.373 1.00 52.62 113 ASN A CA 1
ATOM 876 C C . ASN A 1 113 ? 0.824 23.051 -25.895 1.00 52.62 113 ASN A C 1
ATOM 878 O O . ASN A 1 113 ? 0.492 21.991 -25.371 1.00 52.62 113 ASN A O 1
ATOM 882 N N . GLU A 1 114 ? 1.517 23.985 -25.245 1.00 53.50 114 GLU A N 1
ATOM 883 C CA . GLU A 1 114 ? 2.049 23.802 -23.893 1.00 53.50 114 GLU A CA 1
ATOM 884 C C . GLU A 1 114 ? 1.018 24.202 -22.824 1.00 53.50 114 GLU A C 1
ATOM 886 O O . GLU A 1 114 ? 0.840 25.380 -22.510 1.00 53.50 114 GLU A O 1
ATOM 891 N N . GLU A 1 115 ? 0.365 23.212 -22.208 1.00 53.94 115 GLU A N 1
ATOM 892 C CA . GLU A 1 115 ? 0.031 23.349 -20.786 1.00 53.94 115 GLU A CA 1
ATOM 893 C C . GLU A 1 115 ? 1.348 23.378 -19.986 1.00 53.94 115 GLU A C 1
ATOM 895 O O . GLU A 1 115 ? 2.303 22.697 -20.374 1.00 53.94 115 GLU A O 1
ATOM 900 N N . PRO A 1 116 ? 1.444 24.131 -18.872 1.00 61.00 116 PRO A N 1
ATOM 901 C CA . PRO A 1 116 ? 2.647 24.107 -18.051 1.00 61.00 116 PRO A CA 1
ATOM 902 C C . PRO A 1 116 ? 2.987 22.659 -17.671 1.00 61.00 116 PRO A C 1
ATOM 904 O O . PRO A 1 116 ? 2.136 21.945 -17.142 1.00 61.00 116 PRO A O 1
ATOM 907 N N . HIS A 1 117 ? 4.226 22.232 -17.934 1.00 60.84 117 HIS A N 1
ATOM 908 C CA . HIS A 1 117 ? 4.686 20.841 -17.802 1.00 60.84 117 HIS A CA 1
ATOM 909 C C . HIS A 1 117 ? 4.344 20.215 -16.433 1.00 60.84 117 HIS A C 1
ATOM 911 O O . HIS A 1 117 ? 3.969 19.048 -16.340 1.00 60.84 117 HIS A O 1
ATOM 917 N N . ASP A 1 118 ? 4.392 21.012 -15.364 1.00 66.25 118 ASP A N 1
ATOM 918 C CA . ASP A 1 118 ? 4.041 20.588 -14.002 1.00 66.25 118 ASP A CA 1
ATOM 919 C C . ASP A 1 118 ? 2.533 20.279 -13.839 1.00 66.25 118 ASP A C 1
ATOM 921 O O . ASP A 1 118 ? 2.144 19.356 -13.121 1.00 66.25 118 ASP A O 1
ATOM 925 N N . SER A 1 119 ? 1.666 20.986 -14.576 1.00 76.25 119 SER A N 1
ATOM 926 C CA . SER A 1 119 ? 0.215 20.751 -14.599 1.00 76.25 119 SER A CA 1
ATOM 927 C C . SER A 1 119 ? -0.158 19.465 -15.344 1.00 76.25 119 SER A C 1
ATOM 929 O O . SER A 1 119 ? -1.087 18.772 -14.927 1.00 76.25 119 SER A O 1
ATOM 931 N N . SER A 1 120 ? 0.572 19.110 -16.410 1.00 85.81 120 SER A N 1
ATOM 932 C CA . SER A 1 120 ? 0.355 17.856 -17.153 1.00 85.81 120 SER A CA 1
ATOM 933 C C . SER A 1 120 ? 0.632 16.634 -16.268 1.00 85.81 120 SER A C 1
ATOM 935 O O . SER A 1 120 ? -0.220 15.751 -16.113 1.00 85.81 120 SER A O 1
ATOM 937 N N . ILE A 1 121 ? 1.792 16.622 -15.597 1.00 91.06 121 ILE A N 1
ATOM 938 C CA . ILE A 1 121 ? 2.192 15.532 -14.696 1.00 91.06 121 ILE A CA 1
ATOM 939 C C . ILE A 1 121 ? 1.243 15.424 -13.505 1.00 91.06 121 ILE A C 1
ATOM 941 O O . ILE A 1 121 ? 0.810 14.320 -13.163 1.00 91.06 121 ILE A O 1
ATOM 945 N N . TYR A 1 122 ? 0.856 16.558 -12.918 1.00 92.25 122 TYR A N 1
ATOM 946 C CA . TYR A 1 122 ? -0.152 16.600 -11.865 1.00 92.25 122 TYR A CA 1
ATOM 947 C C . TYR A 1 122 ? -1.468 15.940 -12.310 1.00 92.25 122 TYR A C 1
ATOM 949 O O . TYR A 1 122 ? -1.945 15.006 -11.661 1.00 92.25 122 TYR A O 1
ATOM 957 N N . ASN A 1 123 ? -2.018 16.353 -13.457 1.00 92.56 123 ASN A N 1
ATOM 958 C CA . ASN A 1 123 ? -3.269 15.812 -13.995 1.00 92.56 123 ASN A CA 1
ATOM 959 C C . ASN A 1 123 ? -3.194 14.302 -14.273 1.00 92.56 123 ASN A C 1
ATOM 961 O O . ASN A 1 123 ? -4.192 13.589 -14.128 1.00 92.56 123 ASN A O 1
ATOM 965 N N . LYS A 1 124 ? -2.016 13.801 -14.655 1.00 94.31 124 LYS A N 1
ATOM 966 C CA . LYS A 1 124 ? -1.759 12.373 -14.859 1.00 94.31 124 LYS A CA 1
ATOM 967 C C . LYS A 1 124 ? -1.743 11.609 -13.538 1.00 94.31 124 LYS A C 1
ATOM 969 O O . LYS A 1 124 ? -2.476 10.632 -13.408 1.00 94.31 124 LYS A O 1
ATOM 974 N N . LEU A 1 125 ? -0.988 12.082 -12.544 1.00 95.31 125 LEU A N 1
ATOM 975 C CA . LEU A 1 125 ? -0.915 11.470 -11.210 1.00 95.31 125 LEU A CA 1
ATOM 976 C C . LEU A 1 125 ? -2.282 11.399 -10.525 1.00 95.31 125 LEU A C 1
ATOM 978 O O . LEU A 1 125 ? -2.621 10.373 -9.939 1.00 95.31 125 LEU A O 1
ATOM 982 N N . VAL A 1 126 ? -3.097 12.451 -10.643 1.00 96.06 126 VAL A N 1
ATOM 983 C CA . VAL A 1 126 ? -4.452 12.487 -10.066 1.00 96.06 126 VAL A CA 1
ATOM 984 C C . VAL A 1 126 ? -5.336 11.355 -10.602 1.00 96.06 126 VAL A C 1
ATOM 986 O O . VAL A 1 126 ? -6.184 10.851 -9.867 1.00 96.06 126 VAL A O 1
ATOM 989 N N . LYS A 1 127 ? -5.129 10.923 -11.852 1.00 95.88 127 LYS A N 1
ATOM 990 C CA . LYS A 1 127 ? -5.898 9.847 -12.499 1.00 95.88 127 LYS A CA 1
ATOM 991 C C . LYS A 1 127 ? -5.318 8.449 -12.267 1.00 95.88 127 LYS A C 1
ATOM 993 O O . LYS A 1 127 ? -6.025 7.473 -12.492 1.00 95.88 127 LYS A O 1
ATOM 998 N N . MET A 1 128 ? -4.065 8.338 -11.827 1.00 97.12 128 MET A N 1
ATOM 999 C CA . MET A 1 128 ? -3.417 7.045 -11.598 1.00 97.12 128 MET A CA 1
ATOM 1000 C C . MET A 1 128 ? -3.917 6.382 -10.314 1.00 97.12 128 MET A C 1
ATOM 1002 O O . MET A 1 128 ? -4.112 7.033 -9.288 1.00 97.12 128 MET A O 1
ATOM 1006 N N . ARG A 1 129 ? -4.064 5.059 -10.362 1.00 97.62 129 ARG A N 1
ATOM 1007 C CA . ARG A 1 129 ? -4.247 4.183 -9.203 1.00 97.62 129 ARG A CA 1
ATOM 1008 C C . ARG A 1 129 ? -2.899 3.575 -8.856 1.00 97.62 129 ARG A C 1
ATOM 1010 O O . ARG A 1 129 ? -2.323 2.819 -9.646 1.00 97.62 129 ARG A O 1
ATOM 1017 N N . ILE A 1 130 ? -2.396 3.924 -7.682 1.00 98.44 130 ILE A N 1
ATOM 1018 C CA . ILE A 1 130 ? -1.034 3.608 -7.261 1.00 98.44 130 ILE A CA 1
ATOM 1019 C C . ILE A 1 130 ? -1.088 2.658 -6.069 1.00 98.44 130 ILE A C 1
ATOM 1021 O O . ILE A 1 130 ? -1.720 2.968 -5.061 1.00 98.44 130 ILE A O 1
ATOM 1025 N N . LEU A 1 131 ? -0.384 1.532 -6.171 1.00 98.44 131 LEU A N 1
ATOM 1026 C CA . LEU A 1 131 ? -0.064 0.677 -5.033 1.00 98.44 131 LEU A CA 1
ATOM 1027 C C . LEU A 1 131 ? 1.305 1.078 -4.481 1.00 98.44 131 LEU A C 1
ATOM 1029 O O . LEU A 1 131 ? 2.301 1.012 -5.198 1.00 98.44 131 LEU A O 1
ATOM 1033 N N . LEU A 1 132 ? 1.371 1.441 -3.205 1.00 98.19 132 LEU A N 1
ATOM 1034 C CA . LEU A 1 132 ? 2.610 1.705 -2.484 1.00 98.19 132 LEU A CA 1
ATOM 1035 C C . LEU A 1 132 ? 2.809 0.651 -1.395 1.00 98.19 132 LEU A C 1
ATOM 1037 O O . LEU A 1 132 ? 1.958 0.468 -0.527 1.00 98.19 132 LEU A O 1
ATOM 1041 N N . LEU A 1 133 ? 3.955 -0.019 -1.418 1.00 97.00 133 LEU A N 1
ATOM 1042 C CA . LEU A 1 133 ? 4.346 -0.983 -0.400 1.00 97.00 133 LEU A CA 1
ATOM 1043 C C . LEU A 1 133 ? 5.489 -0.427 0.440 1.00 97.00 133 LEU A C 1
ATOM 1045 O O . LEU A 1 133 ? 6.592 -0.202 -0.061 1.00 97.00 133 LEU A O 1
ATOM 1049 N N . HIS A 1 134 ? 5.252 -0.264 1.737 1.00 94.50 134 HIS A N 1
ATOM 1050 C CA . HIS A 1 134 ? 6.321 0.067 2.670 1.00 94.50 134 HIS A CA 1
ATOM 1051 C C . HIS A 1 134 ? 7.166 -1.170 2.976 1.00 94.50 134 HIS A C 1
ATOM 1053 O O . HIS A 1 134 ? 6.744 -2.044 3.733 1.00 94.50 134 HIS A O 1
ATOM 1059 N N . ALA A 1 135 ? 8.367 -1.246 2.395 1.00 89.56 135 ALA A N 1
ATOM 1060 C CA . ALA A 1 135 ? 9.266 -2.398 2.523 1.00 89.56 135 ALA A CA 1
ATOM 1061 C C . ALA A 1 135 ? 10.664 -2.044 3.081 1.00 89.56 135 ALA A C 1
ATOM 1063 O O . ALA A 1 135 ? 11.526 -2.919 3.166 1.00 89.56 135 ALA A O 1
ATOM 1064 N N . GLY A 1 136 ? 10.876 -0.795 3.515 1.00 74.44 136 GLY A N 1
ATOM 1065 C CA . GLY A 1 136 ? 12.145 -0.285 4.060 1.00 74.44 136 GLY A CA 1
ATOM 1066 C C . GLY A 1 136 ? 12.374 -0.531 5.559 1.00 74.44 136 GLY A C 1
ATOM 1067 O O . GLY A 1 136 ? 13.157 0.166 6.191 1.00 74.44 136 GLY A O 1
ATOM 1068 N N . GLY A 1 137 ? 11.662 -1.471 6.183 1.00 74.69 137 GLY A N 1
ATOM 1069 C CA . GLY A 1 137 ? 11.838 -1.752 7.609 1.00 74.69 137 GLY A CA 1
ATOM 1070 C C . GLY A 1 137 ? 13.078 -2.604 7.892 1.00 74.69 137 GLY A C 1
ATOM 1071 O O . GLY A 1 137 ? 13.201 -3.701 7.344 1.00 74.69 137 GLY A O 1
ATOM 1072 N N . ASP A 1 138 ? 13.928 -2.171 8.831 1.00 65.56 138 ASP A N 1
ATOM 1073 C CA . ASP A 1 138 ? 15.026 -2.993 9.346 1.00 65.56 138 ASP A CA 1
ATOM 1074 C C . ASP A 1 138 ? 14.464 -4.313 9.877 1.00 65.56 138 ASP A C 1
ATOM 1076 O O . ASP A 1 138 ? 13.671 -4.351 10.830 1.00 65.56 138 ASP A O 1
ATOM 1080 N N . SER A 1 139 ? 14.877 -5.431 9.290 1.00 70.25 139 SER A N 1
ATOM 1081 C CA . SER A 1 139 ? 14.402 -6.757 9.691 1.00 70.25 139 SER A CA 1
ATOM 1082 C C . SER A 1 139 ? 15.048 -7.221 11.002 1.00 70.25 139 SER A C 1
ATOM 1084 O O . SER A 1 139 ? 15.511 -8.349 11.104 1.00 70.25 139 SER A O 1
ATOM 1086 N N . LYS A 1 140 ? 15.050 -6.375 12.044 1.00 69.94 140 LYS A N 1
ATOM 1087 C CA . LYS A 1 140 ? 15.739 -6.587 13.334 1.00 69.94 140 LYS A CA 1
ATOM 1088 C C . LYS A 1 140 ? 15.358 -7.908 14.007 1.00 69.94 140 LYS A C 1
ATOM 1090 O O . LYS A 1 140 ? 16.184 -8.523 14.666 1.00 69.94 140 LYS A O 1
ATOM 1095 N N . ARG A 1 141 ? 14.111 -8.356 13.823 1.00 73.44 141 ARG A N 1
ATOM 1096 C CA . ARG A 1 141 ? 13.596 -9.629 14.363 1.00 73.44 141 ARG A CA 1
ATOM 1097 C C . ARG A 1 141 ? 13.848 -10.837 13.456 1.00 73.44 141 ARG A C 1
ATOM 1099 O O . ARG A 1 141 ? 13.739 -11.964 13.918 1.00 73.44 141 ARG A O 1
ATOM 1106 N N . VAL A 1 142 ? 14.162 -10.610 12.180 1.00 75.38 142 VAL A N 1
ATOM 1107 C CA . VAL A 1 142 ? 14.412 -11.652 11.172 1.00 75.38 142 VAL A CA 1
ATOM 1108 C C . VAL A 1 142 ? 15.638 -11.243 10.336 1.00 75.38 142 VAL A C 1
ATOM 1110 O O . VAL A 1 142 ? 15.490 -10.875 9.171 1.00 75.38 142 VAL A O 1
ATOM 1113 N N . PRO A 1 143 ? 16.859 -11.241 10.912 1.00 77.06 143 PRO A N 1
ATOM 1114 C CA . PRO A 1 143 ? 18.020 -10.605 10.276 1.00 77.06 143 PRO A CA 1
ATOM 1115 C C . PRO A 1 143 ? 18.396 -11.213 8.922 1.00 77.06 143 PRO A C 1
ATOM 1117 O O . PRO A 1 143 ? 18.833 -10.502 8.021 1.00 77.06 143 PRO A O 1
ATOM 1120 N N . TRP A 1 144 ? 18.164 -12.517 8.748 1.00 79.94 144 TRP A N 1
ATOM 1121 C CA . TRP A 1 144 ? 18.410 -13.226 7.490 1.00 79.94 144 TRP A CA 1
ATOM 1122 C C . TRP A 1 144 ? 17.512 -12.748 6.339 1.00 79.94 144 TRP A C 1
ATOM 1124 O O . TRP A 1 144 ? 17.878 -12.908 5.179 1.00 79.94 144 TRP A O 1
ATOM 1134 N N . ALA A 1 145 ? 16.365 -12.132 6.643 1.00 80.88 145 ALA A N 1
ATOM 1135 C CA . ALA A 1 145 ? 15.460 -11.565 5.647 1.00 80.88 145 ALA A CA 1
ATOM 1136 C C . ALA A 1 145 ? 15.866 -10.148 5.212 1.00 80.88 145 ALA A C 1
ATOM 1138 O O . ALA A 1 145 ? 15.326 -9.645 4.233 1.00 80.88 145 ALA A O 1
ATOM 1139 N N . ASN A 1 146 ? 16.806 -9.495 5.907 1.00 77.25 146 ASN A N 1
ATOM 1140 C CA . ASN A 1 146 ? 17.172 -8.104 5.630 1.00 77.25 146 ASN A CA 1
ATOM 1141 C C . ASN A 1 146 ? 17.736 -7.880 4.212 1.00 77.25 146 ASN A C 1
ATOM 1143 O O . ASN A 1 146 ? 17.293 -6.933 3.563 1.00 77.25 146 ASN A O 1
ATOM 1147 N N . PRO A 1 147 ? 18.641 -8.739 3.688 1.00 74.00 147 PRO A N 1
ATOM 1148 C CA . PRO A 1 147 ? 19.171 -8.567 2.335 1.00 74.00 147 PRO A CA 1
ATOM 1149 C C . PRO A 1 147 ? 18.108 -8.764 1.252 1.00 74.00 147 PRO A C 1
ATOM 1151 O O . PRO A 1 147 ? 18.141 -8.104 0.224 1.00 74.00 147 PRO A O 1
ATOM 1154 N N . MET A 1 148 ? 17.161 -9.678 1.475 1.00 80.44 148 MET A N 1
ATOM 1155 C CA . MET A 1 148 ? 16.129 -10.006 0.490 1.00 80.44 148 MET A CA 1
ATOM 1156 C C . MET A 1 148 ? 14.905 -9.087 0.587 1.00 80.44 148 MET A C 1
ATOM 1158 O O . MET A 1 148 ? 14.197 -8.920 -0.399 1.00 80.44 148 MET A O 1
ATOM 1162 N N . GLY A 1 149 ? 14.664 -8.492 1.756 1.00 85.69 149 GLY A N 1
ATOM 1163 C CA . GLY A 1 149 ? 13.429 -7.800 2.107 1.00 85.69 149 GLY A CA 1
ATOM 1164 C C . GLY A 1 149 ? 12.342 -8.771 2.565 1.00 85.69 149 GLY A C 1
ATOM 1165 O O . GLY A 1 149 ? 12.094 -9.794 1.927 1.00 85.69 149 GLY A O 1
ATOM 1166 N N . LYS A 1 150 ? 11.642 -8.440 3.660 1.00 89.31 150 LYS A N 1
ATOM 1167 C CA . LYS A 1 150 ? 10.552 -9.286 4.192 1.00 89.31 150 LYS A CA 1
ATOM 1168 C C . LYS A 1 150 ? 9.434 -9.513 3.178 1.00 89.31 150 LYS A C 1
ATOM 1170 O O . LYS A 1 150 ? 8.852 -10.591 3.133 1.00 89.31 150 LYS A O 1
ATOM 1175 N N . VAL A 1 151 ? 9.181 -8.510 2.340 1.00 91.94 151 VAL A N 1
ATOM 1176 C CA . VAL A 1 151 ? 8.149 -8.566 1.304 1.00 91.94 151 VAL A CA 1
ATOM 1177 C C . VAL A 1 151 ? 8.435 -9.665 0.279 1.00 91.94 151 VAL A C 1
ATOM 1179 O O . VAL A 1 151 ? 7.511 -10.222 -0.291 1.00 91.94 151 VAL A O 1
ATOM 1182 N N . PHE A 1 152 ? 9.692 -10.065 0.092 1.00 92.56 152 PHE A N 1
ATOM 1183 C CA . PHE A 1 152 ? 10.077 -11.123 -0.844 1.00 92.56 152 PHE A CA 1
ATOM 1184 C C . PHE A 1 152 ? 10.332 -12.471 -0.163 1.00 92.56 152 PHE A C 1
ATOM 1186 O O . PHE A 1 152 ? 10.937 -13.357 -0.762 1.00 92.56 152 PHE A O 1
ATOM 1193 N N . LEU A 1 153 ? 9.881 -12.651 1.083 1.00 91.00 153 LEU A N 1
ATOM 1194 C CA . LEU A 1 153 ? 9.969 -13.943 1.756 1.00 91.00 153 LEU A CA 1
ATOM 1195 C C . LEU A 1 153 ? 9.112 -14.997 1.038 1.00 91.00 153 LEU A C 1
ATOM 1197 O O . LEU A 1 153 ? 7.960 -14.704 0.703 1.00 91.00 153 LEU A O 1
ATOM 1201 N N . PRO A 1 154 ? 9.638 -16.221 0.840 1.00 89.75 154 PRO A N 1
ATOM 1202 C CA . PRO A 1 154 ? 8.854 -17.343 0.356 1.00 89.75 154 PRO A CA 1
ATOM 1203 C C . PRO A 1 154 ? 7.672 -17.614 1.282 1.00 89.75 154 PRO A C 1
ATOM 1205 O O . PRO A 1 154 ? 7.824 -17.755 2.496 1.00 89.75 154 PRO A O 1
ATOM 1208 N N . LEU A 1 155 ? 6.498 -17.707 0.682 1.00 86.38 155 LEU A N 1
ATOM 1209 C CA . LEU A 1 155 ? 5.233 -17.990 1.321 1.00 86.38 155 LEU A CA 1
ATOM 1210 C C . LEU A 1 155 ? 4.602 -19.172 0.564 1.00 86.38 155 LEU A C 1
ATOM 1212 O O . LEU A 1 155 ? 3.972 -18.956 -0.470 1.00 86.38 155 LEU A O 1
ATOM 1216 N N . PRO A 1 156 ? 4.732 -20.420 1.055 1.00 77.19 156 PRO A N 1
ATOM 1217 C CA . PRO A 1 156 ? 4.181 -21.618 0.408 1.00 77.19 156 PRO A CA 1
ATOM 1218 C C . PRO A 1 156 ? 2.650 -21.719 0.573 1.00 77.19 156 PRO A C 1
ATOM 1220 O O . PRO A 1 156 ? 2.085 -22.795 0.742 1.00 77.19 156 PRO A O 1
ATOM 1223 N N . TYR A 1 157 ? 1.972 -20.576 0.571 1.00 68.38 157 TYR A N 1
ATOM 1224 C CA . TYR A 1 157 ? 0.529 -20.458 0.616 1.00 68.38 157 TYR A CA 1
ATOM 1225 C C . TYR A 1 157 ? 0.005 -20.743 -0.796 1.00 68.38 157 TYR A C 1
ATOM 1227 O O . TYR A 1 157 ? 0.388 -20.044 -1.733 1.00 68.38 157 TYR A O 1
ATOM 1235 N N . LEU A 1 158 ? -0.821 -21.786 -0.945 1.00 64.75 158 LEU A N 1
ATOM 1236 C CA . LEU A 1 158 ? -1.279 -22.358 -2.227 1.00 64.75 158 LEU A CA 1
ATOM 1237 C C . LEU A 1 158 ? -0.232 -23.181 -3.005 1.00 64.75 158 LEU A C 1
ATOM 1239 O O . LEU A 1 158 ? -0.399 -23.394 -4.202 1.00 64.75 158 LEU A O 1
ATOM 1243 N N . ALA A 1 159 ? 0.819 -23.687 -2.349 1.00 61.34 159 ALA A N 1
ATOM 1244 C CA . ALA A 1 159 ? 1.763 -24.609 -2.998 1.00 61.34 159 ALA A CA 1
ATOM 1245 C C . ALA A 1 159 ? 1.085 -25.896 -3.520 1.00 61.34 159 ALA A C 1
ATOM 1247 O O . ALA A 1 159 ? 1.549 -26.478 -4.494 1.00 61.34 159 ALA A O 1
ATOM 1248 N N . ASP A 1 160 ? -0.035 -26.302 -2.916 1.00 66.19 160 ASP A N 1
ATOM 1249 C CA . ASP A 1 160 ? -0.806 -27.478 -3.337 1.00 66.19 160 ASP A CA 1
ATOM 1250 C C . ASP A 1 160 ? -1.536 -27.276 -4.681 1.00 66.19 160 ASP A C 1
ATOM 1252 O O . ASP A 1 160 ? -1.818 -28.247 -5.381 1.00 66.19 160 ASP A O 1
ATOM 1256 N N . GLU A 1 161 ? -1.829 -26.027 -5.059 1.00 68.88 161 GLU A N 1
ATOM 1257 C CA . GLU A 1 161 ? -2.537 -25.683 -6.304 1.00 68.88 161 GLU A CA 1
ATOM 1258 C C . GLU A 1 161 ? -1.616 -25.738 -7.537 1.00 68.88 161 GLU A C 1
ATOM 1260 O O . GLU A 1 161 ? -2.087 -25.926 -8.659 1.00 68.88 161 GLU A O 1
ATOM 1265 N N . ASP A 1 162 ? -0.306 -25.559 -7.337 1.00 69.69 162 ASP A N 1
ATOM 1266 C CA . ASP A 1 162 ? 0.719 -25.627 -8.385 1.00 69.69 162 ASP A CA 1
ATOM 1267 C C . ASP A 1 162 ? 2.027 -26.219 -7.813 1.00 69.69 162 ASP A C 1
ATOM 1269 O O . ASP A 1 162 ? 2.976 -25.477 -7.541 1.00 69.69 162 ASP A O 1
ATOM 1273 N N . PRO A 1 163 ? 2.085 -27.551 -7.592 1.00 70.94 163 PRO A N 1
ATOM 1274 C CA . PRO A 1 163 ? 3.207 -28.209 -6.911 1.00 70.94 163 PRO A CA 1
ATOM 1275 C C . PRO A 1 163 ? 4.549 -28.080 -7.642 1.00 70.94 163 PRO A C 1
ATOM 1277 O O . PRO A 1 163 ? 5.604 -28.091 -7.010 1.00 70.94 163 PRO A O 1
ATOM 1280 N N . ASP A 1 164 ? 4.501 -27.949 -8.970 1.00 77.56 164 ASP A N 1
ATOM 1281 C CA . ASP A 1 164 ? 5.671 -27.769 -9.836 1.00 77.56 164 ASP A CA 1
ATOM 1282 C C . ASP A 1 164 ? 5.964 -26.280 -10.122 1.00 77.56 164 ASP A C 1
ATOM 1284 O O . ASP A 1 164 ? 6.923 -25.936 -10.824 1.00 77.56 164 ASP A O 1
ATOM 1288 N N . GLY A 1 165 ? 5.138 -25.384 -9.577 1.00 75.06 165 GLY A N 1
ATOM 1289 C CA . GLY A 1 165 ? 5.244 -23.945 -9.728 1.00 75.06 165 GLY A CA 1
ATOM 1290 C C . GLY A 1 165 ? 6.341 -23.316 -8.863 1.00 75.06 165 GLY A C 1
ATOM 1291 O O . GLY A 1 165 ? 6.816 -23.885 -7.876 1.00 75.06 165 GLY A O 1
ATOM 1292 N N . PRO A 1 166 ? 6.772 -22.088 -9.197 1.00 80.44 166 PRO A N 1
ATOM 1293 C CA . PRO A 1 166 ? 7.660 -21.328 -8.333 1.00 80.44 166 PRO A CA 1
ATOM 1294 C C . PRO A 1 166 ? 6.955 -21.004 -7.011 1.00 80.44 166 PRO A C 1
ATOM 1296 O O . PRO A 1 166 ? 5.817 -20.536 -7.013 1.00 80.44 166 PRO A O 1
ATOM 1299 N N . VAL A 1 167 ? 7.664 -21.176 -5.891 1.00 84.69 167 VAL A N 1
ATOM 1300 C CA . VAL A 1 167 ? 7.147 -20.812 -4.564 1.00 84.69 167 VAL A CA 1
ATOM 1301 C C . VAL A 1 167 ? 6.733 -19.341 -4.562 1.00 84.69 167 VAL A C 1
ATOM 1303 O O . VAL A 1 167 ? 7.553 -18.460 -4.840 1.00 84.69 167 VAL A O 1
ATOM 1306 N N . SER A 1 168 ? 5.462 -19.090 -4.249 1.00 87.38 168 SER A N 1
ATOM 1307 C CA . SER A 1 168 ? 4.911 -17.744 -4.117 1.00 87.38 168 SER A CA 1
ATOM 1308 C C . SER A 1 168 ? 5.652 -16.954 -3.043 1.00 87.38 168 SER A C 1
ATOM 1310 O O . SER A 1 168 ? 6.080 -17.501 -2.029 1.00 87.38 168 SER A O 1
ATOM 1312 N N . LEU A 1 169 ? 5.814 -15.655 -3.258 1.00 92.12 169 LEU A N 1
ATOM 1313 C CA . LEU A 1 169 ? 6.384 -14.741 -2.274 1.00 92.12 169 LEU A CA 1
ATOM 1314 C C . LEU A 1 169 ? 5.267 -14.013 -1.517 1.00 92.12 169 LEU A C 1
ATOM 1316 O O . LEU A 1 169 ? 4.143 -13.893 -2.010 1.00 92.12 169 LEU A O 1
ATOM 1320 N N . LEU A 1 170 ? 5.583 -13.442 -0.351 1.00 93.00 170 LEU A N 1
ATOM 1321 C CA . LEU A 1 170 ? 4.669 -12.523 0.339 1.00 93.00 170 LEU A CA 1
ATOM 1322 C C . LEU A 1 170 ? 4.243 -11.363 -0.584 1.00 93.00 170 LEU A C 1
ATOM 1324 O O . LEU A 1 170 ? 3.083 -10.960 -0.583 1.00 93.00 170 LEU A O 1
ATOM 1328 N N . PHE A 1 171 ? 5.154 -10.882 -1.428 1.00 94.75 171 PHE A N 1
ATOM 1329 C CA . PHE A 1 171 ? 4.895 -9.865 -2.438 1.00 94.75 171 PHE A CA 1
ATOM 1330 C C . PHE A 1 171 ? 3.800 -10.298 -3.413 1.00 94.75 171 PHE A C 1
ATOM 1332 O O . PHE A 1 171 ? 2.874 -9.532 -3.660 1.00 94.75 171 PHE A O 1
ATOM 1339 N N . ASP A 1 172 ? 3.860 -11.532 -3.920 1.00 93.31 172 ASP A N 1
ATOM 1340 C CA . ASP A 1 172 ? 2.842 -12.053 -4.835 1.00 93.31 172 ASP A CA 1
ATOM 1341 C C . ASP A 1 172 ? 1.468 -12.122 -4.159 1.00 93.31 172 ASP A C 1
ATOM 1343 O O . ASP A 1 172 ? 0.452 -11.782 -4.763 1.00 93.31 172 ASP A O 1
ATOM 1347 N N . HIS A 1 173 ? 1.438 -12.504 -2.881 1.00 92.56 173 HIS A N 1
ATOM 1348 C CA . HIS A 1 173 ? 0.210 -12.529 -2.089 1.00 92.56 173 HIS A CA 1
ATOM 1349 C C . HIS A 1 173 ? -0.369 -11.126 -1.871 1.00 92.56 173 HIS A C 1
ATOM 1351 O O . HIS A 1 173 ? -1.573 -10.915 -2.016 1.00 92.56 173 HIS A O 1
ATOM 1357 N N . ILE A 1 174 ? 0.481 -10.137 -1.587 1.00 94.69 174 ILE A N 1
ATOM 1358 C CA . ILE A 1 174 ? 0.073 -8.730 -1.483 1.00 94.69 174 ILE A CA 1
ATOM 1359 C C . ILE A 1 174 ? -0.464 -8.221 -2.829 1.00 94.69 174 ILE A C 1
ATOM 1361 O O . ILE A 1 174 ? -1.487 -7.535 -2.856 1.00 94.69 174 ILE A O 1
ATOM 1365 N N . LEU A 1 175 ? 0.163 -8.582 -3.954 1.00 95.25 175 LEU A N 1
ATOM 1366 C CA . LEU A 1 175 ? -0.364 -8.272 -5.286 1.00 95.25 175 LEU A CA 1
ATOM 1367 C C . LEU A 1 175 ? -1.734 -8.918 -5.509 1.00 95.25 175 LEU A C 1
ATOM 1369 O O . LEU A 1 175 ? -2.639 -8.258 -6.015 1.00 95.25 175 LEU A O 1
ATOM 1373 N N . ALA A 1 176 ? -1.913 -10.173 -5.091 1.00 93.12 176 ALA A N 1
ATOM 1374 C CA . ALA A 1 176 ? -3.179 -10.881 -5.233 1.00 93.12 176 ALA A CA 1
ATOM 1375 C C . ALA A 1 176 ? -4.301 -10.167 -4.475 1.00 93.12 176 ALA A C 1
ATOM 1377 O O . ALA A 1 176 ? -5.301 -9.774 -5.082 1.00 93.12 176 ALA A O 1
ATOM 1378 N N . VAL A 1 177 ? -4.097 -9.911 -3.179 1.00 93.19 177 VAL A N 1
ATOM 1379 C CA . VAL A 1 177 ? -5.075 -9.217 -2.332 1.00 93.19 177 VAL A CA 1
ATOM 1380 C C . VAL A 1 177 ? -5.322 -7.792 -2.833 1.00 93.19 177 VAL A C 1
ATOM 1382 O O . VAL A 1 177 ? -6.472 -7.387 -2.986 1.00 93.19 177 VAL A O 1
ATOM 1385 N N . SER A 1 178 ? -4.278 -7.028 -3.152 1.00 95.31 178 SER A N 1
ATOM 1386 C CA . SER A 1 178 ? -4.440 -5.647 -3.627 1.00 95.31 178 SER A CA 1
ATOM 1387 C C . SER A 1 178 ? -5.099 -5.558 -5.008 1.00 95.31 178 SER A C 1
ATOM 1389 O O . SER A 1 178 ? -5.766 -4.568 -5.290 1.00 95.31 178 SER A O 1
ATOM 1391 N N . SER A 1 179 ? -4.991 -6.579 -5.865 1.00 94.06 179 SER A N 1
ATOM 1392 C CA . SER A 1 179 ? -5.575 -6.532 -7.213 1.00 94.06 179 SER A CA 1
ATOM 1393 C C . SER A 1 179 ? -7.090 -6.299 -7.202 1.00 94.06 179 SER A C 1
ATOM 1395 O O . SER A 1 179 ? -7.595 -5.556 -8.041 1.00 94.06 179 SER A O 1
ATOM 1397 N N . CYS A 1 180 ? -7.818 -6.866 -6.233 1.00 92.00 180 CYS A N 1
ATOM 1398 C CA . CYS A 1 180 ? -9.267 -6.669 -6.128 1.00 92.00 180 CYS A CA 1
ATOM 1399 C C . CYS A 1 180 ? -9.626 -5.254 -5.647 1.00 92.00 180 CYS A C 1
ATOM 1401 O O . CYS A 1 180 ? -10.706 -4.752 -5.954 1.00 92.00 180 CYS A O 1
ATOM 1403 N N . VAL A 1 181 ? -8.706 -4.576 -4.952 1.00 93.56 181 VAL A N 1
ATOM 1404 C CA . VAL A 1 181 ? -8.900 -3.213 -4.436 1.00 93.56 181 VAL A CA 1
ATOM 1405 C C . VAL A 1 181 ? -9.013 -2.190 -5.563 1.00 93.56 181 VAL A C 1
ATOM 1407 O O . VAL A 1 181 ? -9.714 -1.191 -5.419 1.00 93.56 181 VAL A O 1
ATOM 1410 N N . VAL A 1 182 ? -8.385 -2.449 -6.713 1.00 92.56 182 VAL A N 1
ATOM 1411 C CA . VAL A 1 182 ? -8.458 -1.578 -7.898 1.00 92.56 182 VAL A CA 1
ATOM 1412 C C . VAL A 1 182 ? -9.913 -1.295 -8.295 1.00 92.56 182 VAL A C 1
ATOM 1414 O O . VAL A 1 182 ? -10.229 -0.188 -8.730 1.00 92.56 182 VAL A O 1
ATOM 1417 N N . GLN A 1 183 ? -10.825 -2.250 -8.079 1.00 87.56 183 GLN A N 1
ATOM 1418 C CA . GLN A 1 183 ? -12.254 -2.080 -8.359 1.00 87.56 183 GLN A CA 1
ATOM 1419 C C . GLN A 1 183 ? -12.914 -1.029 -7.452 1.00 87.56 183 GLN A C 1
ATOM 1421 O O . GLN A 1 183 ? -13.776 -0.276 -7.904 1.00 87.56 183 GLN A O 1
ATOM 1426 N N . ALA A 1 184 ? -12.477 -0.919 -6.193 1.00 89.44 184 ALA A N 1
ATOM 1427 C CA . ALA A 1 184 ? -13.003 0.055 -5.236 1.00 89.44 184 ALA A CA 1
ATOM 1428 C C . ALA A 1 184 ? -12.618 1.505 -5.592 1.00 89.44 184 ALA A C 1
ATOM 1430 O O . ALA A 1 184 ? -13.308 2.447 -5.195 1.00 89.44 184 ALA A O 1
ATOM 1431 N N . PHE A 1 185 ? -11.568 1.703 -6.401 1.00 90.19 185 PHE A N 1
ATOM 1432 C CA . PHE A 1 185 ? -11.218 3.018 -6.948 1.00 90.19 185 PHE A CA 1
ATOM 1433 C C . PHE A 1 185 ? -12.178 3.492 -8.054 1.00 90.19 185 PHE A C 1
ATOM 1435 O O . PHE A 1 185 ? -12.245 4.700 -8.304 1.00 90.19 185 PHE A O 1
ATOM 1442 N N . LYS A 1 186 ? -12.985 2.592 -8.640 1.00 87.75 186 LYS A N 1
ATOM 1443 C CA . LYS A 1 186 ? -13.885 2.876 -9.772 1.00 87.75 186 LYS A CA 1
ATOM 1444 C C . LYS A 1 186 ? -13.093 3.526 -10.926 1.00 87.75 186 LYS A C 1
ATOM 1446 O O . LYS A 1 186 ? -12.089 2.976 -11.374 1.00 87.75 186 LYS A O 1
ATOM 1451 N N . ASP A 1 187 ? -13.534 4.690 -11.383 1.00 86.94 187 ASP A N 1
ATOM 1452 C CA . ASP A 1 187 ? -12.934 5.538 -12.417 1.00 86.94 187 ASP A CA 1
ATOM 1453 C C . ASP A 1 187 ? -12.015 6.641 -11.854 1.00 86.94 187 ASP A C 1
ATOM 1455 O O . ASP A 1 187 ? -11.482 7.452 -12.612 1.00 86.94 187 ASP A O 1
ATOM 1459 N N . LYS A 1 188 ? -11.814 6.684 -10.531 1.00 92.12 188 LYS A N 1
ATOM 1460 C CA . LYS A 1 188 ? -10.985 7.696 -9.864 1.00 92.12 188 LYS A CA 1
ATOM 1461 C C . LYS A 1 188 ? -9.568 7.174 -9.623 1.00 92.12 188 LYS A C 1
ATOM 1463 O O . LYS A 1 188 ? -9.373 5.996 -9.325 1.00 92.12 188 LYS A O 1
ATOM 1468 N N . GLY A 1 189 ? -8.589 8.073 -9.671 1.00 95.38 189 GLY A N 1
ATOM 1469 C CA . GLY A 1 189 ? -7.244 7.785 -9.184 1.00 95.38 189 GLY A CA 1
ATOM 1470 C C . GLY A 1 189 ? -7.156 7.814 -7.658 1.00 95.38 189 GLY A C 1
ATOM 1471 O O . GLY A 1 189 ? -8.121 8.130 -6.950 1.00 95.38 189 GLY A O 1
ATOM 1472 N N . GLY A 1 190 ? -5.979 7.471 -7.154 1.00 97.00 190 GLY A N 1
ATOM 1473 C CA . GLY A 1 190 ? -5.663 7.519 -5.738 1.00 97.00 190 GLY A CA 1
ATOM 1474 C C . GLY A 1 190 ? -4.533 6.579 -5.347 1.00 97.00 190 GLY A C 1
ATOM 1475 O O . GLY A 1 190 ? -3.911 5.918 -6.182 1.00 97.00 190 GLY A O 1
ATOM 1476 N N . LEU A 1 191 ? -4.280 6.534 -4.046 1.00 98.00 191 LEU A N 1
ATOM 1477 C CA . LEU A 1 191 ? -3.164 5.815 -3.452 1.00 98.00 191 LEU A CA 1
ATOM 1478 C C . LEU A 1 191 ? -3.684 4.712 -2.534 1.00 98.00 191 LEU A C 1
ATOM 1480 O O . LEU A 1 191 ? -4.505 4.969 -1.656 1.00 98.00 191 LEU A O 1
ATOM 1484 N N . PHE A 1 192 ? -3.183 3.497 -2.717 1.00 97.88 192 PHE A N 1
ATOM 1485 C CA . PHE A 1 192 ? -3.386 2.385 -1.802 1.00 97.88 192 PHE A CA 1
ATOM 1486 C C . PHE A 1 192 ? -2.048 1.974 -1.198 1.00 97.88 192 PHE A C 1
ATOM 1488 O O . PHE A 1 192 ? -1.113 1.639 -1.920 1.00 97.88 192 PHE A O 1
ATOM 1495 N N . ILE A 1 193 ? -1.953 2.023 0.124 1.00 97.44 193 ILE A N 1
ATOM 1496 C CA . ILE A 1 193 ? -0.739 1.741 0.883 1.00 97.44 193 ILE A CA 1
ATOM 1497 C C . ILE A 1 193 ? -0.924 0.409 1.597 1.00 97.44 193 ILE A C 1
ATOM 1499 O O . ILE A 1 193 ? -1.966 0.179 2.206 1.00 97.44 193 ILE A O 1
ATOM 1503 N N . MET A 1 194 ? 0.088 -0.452 1.550 1.00 96.25 194 MET A N 1
ATOM 1504 C CA . MET A 1 194 ? 0.189 -1.639 2.400 1.00 96.25 194 MET A CA 1
ATOM 1505 C C . MET A 1 194 ? 1.604 -1.756 2.975 1.00 96.25 194 MET A C 1
ATOM 1507 O O . MET A 1 194 ? 2.561 -1.185 2.448 1.00 96.25 194 MET A O 1
ATOM 1511 N N . THR A 1 195 ? 1.759 -2.539 4.039 1.00 91.56 195 THR A N 1
ATOM 1512 C CA . THR A 1 195 ? 3.082 -2.893 4.568 1.00 91.56 195 THR A CA 1
ATOM 1513 C C . THR A 1 195 ? 3.615 -4.179 3.933 1.00 91.56 195 THR A C 1
ATOM 1515 O O . THR A 1 195 ? 2.872 -5.131 3.695 1.00 91.56 195 THR A O 1
ATOM 1518 N N . GLY A 1 196 ? 4.922 -4.218 3.678 1.00 88.25 196 GLY A N 1
ATOM 1519 C CA . GLY A 1 196 ? 5.629 -5.371 3.125 1.00 88.25 196 GLY A CA 1
ATOM 1520 C C . GLY A 1 196 ? 6.000 -6.445 4.152 1.00 88.25 196 GLY A C 1
ATOM 1521 O O . GLY A 1 196 ? 6.744 -7.362 3.814 1.00 88.25 196 GLY A O 1
ATOM 1522 N N . ASP A 1 197 ? 5.553 -6.337 5.406 1.00 86.56 197 ASP A N 1
ATOM 1523 C CA . ASP A 1 197 ? 5.900 -7.285 6.474 1.00 86.56 197 ASP A CA 1
ATOM 1524 C C . ASP A 1 197 ? 4.718 -7.899 7.233 1.00 86.56 197 ASP A C 1
ATOM 1526 O O . ASP A 1 197 ? 4.921 -8.618 8.214 1.00 86.56 197 ASP A O 1
ATOM 1530 N N . VAL A 1 198 ? 3.499 -7.669 6.746 1.00 86.69 198 VAL A N 1
ATOM 1531 C CA . VAL A 1 198 ? 2.266 -8.284 7.247 1.00 86.69 198 VAL A CA 1
ATOM 1532 C C . VAL A 1 198 ? 1.682 -9.169 6.156 1.00 86.69 198 VAL A C 1
ATOM 1534 O O . VAL A 1 198 ? 1.732 -8.825 4.979 1.00 86.69 198 VAL A O 1
ATOM 1537 N N . LEU A 1 199 ? 1.110 -10.306 6.554 1.00 88.75 199 LEU A N 1
ATOM 1538 C CA . LEU A 1 199 ? 0.334 -11.171 5.672 1.00 88.75 199 LEU A CA 1
ATOM 1539 C C . LEU A 1 199 ? -1.143 -10.728 5.685 1.00 88.75 199 LEU A C 1
ATOM 1541 O O . LEU A 1 199 ? -1.838 -11.000 6.668 1.00 88.75 199 LEU A O 1
ATOM 1545 N N . PRO A 1 200 ? -1.648 -10.039 4.645 1.00 88.75 200 PRO A N 1
ATOM 1546 C CA . PRO A 1 200 ? -3.050 -9.637 4.589 1.00 88.75 200 PRO A CA 1
ATOM 1547 C C . PRO A 1 200 ? -3.955 -10.840 4.290 1.00 88.75 200 PRO A C 1
ATOM 1549 O O . PRO A 1 200 ? -3.845 -11.453 3.233 1.00 88.75 200 PRO A O 1
ATOM 1552 N N . CYS A 1 201 ? -4.891 -11.153 5.186 1.00 87.50 201 CYS A N 1
ATOM 1553 C CA . CYS A 1 201 ? -5.875 -12.226 4.990 1.00 87.50 201 CYS A CA 1
ATOM 1554 C C . CYS A 1 201 ? -7.297 -11.683 5.159 1.00 87.50 201 CYS A C 1
ATOM 1556 O O . CYS A 1 201 ? -7.907 -11.832 6.218 1.00 87.50 201 CYS A O 1
ATOM 1558 N N . PHE A 1 202 ? -7.812 -11.010 4.132 1.00 86.94 202 PHE A N 1
ATOM 1559 C CA . PHE A 1 202 ? -9.170 -10.469 4.128 1.00 86.94 202 PHE A CA 1
ATOM 1560 C C . PHE A 1 202 ? -9.718 -10.367 2.701 1.00 86.94 202 PHE A C 1
ATOM 1562 O O . PHE A 1 202 ? -8.960 -10.392 1.733 1.00 86.94 202 PHE A O 1
ATOM 1569 N N . ASP A 1 203 ? -11.039 -10.245 2.583 1.00 88.31 203 ASP A N 1
ATOM 1570 C CA . ASP A 1 203 ? -11.704 -10.029 1.300 1.00 88.31 203 ASP A CA 1
ATOM 1571 C C . ASP A 1 203 ? -11.584 -8.559 0.890 1.00 88.31 203 ASP A C 1
ATOM 1573 O O . ASP A 1 203 ? -12.268 -7.682 1.420 1.00 88.31 203 ASP A O 1
ATOM 1577 N N . SER A 1 204 ? -10.674 -8.277 -0.035 1.00 88.62 204 SER A N 1
ATOM 1578 C CA . SER A 1 204 ? -10.446 -6.932 -0.556 1.00 88.62 204 SER A CA 1
ATOM 1579 C C . SER A 1 204 ? -11.468 -6.507 -1.612 1.00 88.62 204 SER A C 1
ATOM 1581 O O . SER A 1 204 ? -11.620 -5.311 -1.857 1.00 88.62 204 SER A O 1
ATOM 1583 N N . SER A 1 205 ? -12.221 -7.447 -2.196 1.00 86.88 205 SER A N 1
ATOM 1584 C CA . SER A 1 205 ? -13.252 -7.145 -3.203 1.00 86.88 205 SER A CA 1
ATOM 1585 C C . SER A 1 205 ? -14.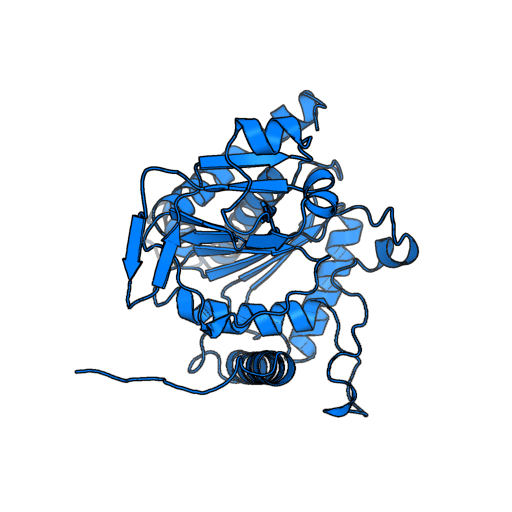452 -6.399 -2.614 1.00 86.88 205 SER A C 1
ATOM 1587 O O . SER A 1 205 ? -15.171 -5.690 -3.316 1.00 86.88 205 SER A O 1
ATOM 1589 N N . ILE A 1 206 ? -14.653 -6.519 -1.299 1.00 85.94 206 ILE A N 1
ATOM 1590 C CA . ILE A 1 206 ? -15.731 -5.845 -0.577 1.00 85.94 206 ILE A CA 1
ATOM 1591 C C . ILE A 1 206 ? -15.312 -4.494 0.012 1.00 85.94 206 ILE A C 1
ATOM 1593 O O . ILE A 1 206 ? -16.129 -3.875 0.700 1.00 85.94 206 ILE A O 1
ATOM 1597 N N . MET A 1 207 ? -14.084 -4.026 -0.222 1.00 87.19 207 MET A N 1
ATOM 1598 C CA . MET A 1 207 ? -13.648 -2.725 0.285 1.00 87.19 207 MET A CA 1
ATOM 1599 C C . MET A 1 207 ? -14.467 -1.591 -0.333 1.00 87.19 207 MET A C 1
ATOM 1601 O O . MET A 1 207 ? -14.816 -1.612 -1.512 1.00 87.19 207 MET A O 1
ATOM 1605 N N . VAL A 1 208 ? -14.773 -0.592 0.490 1.00 85.06 208 VAL A N 1
ATOM 1606 C CA . VAL A 1 208 ? -15.415 0.652 0.066 1.00 85.06 208 VAL A CA 1
ATOM 1607 C C . VAL A 1 208 ? -14.565 1.799 0.566 1.00 85.06 208 VAL A C 1
ATOM 1609 O O . VAL A 1 208 ? -14.078 1.772 1.695 1.00 85.06 208 VAL A O 1
ATOM 1612 N N . PHE A 1 209 ? -14.386 2.792 -0.294 1.00 87.00 209 PHE A N 1
ATOM 1613 C CA . PHE A 1 209 ? -13.632 3.993 0.015 1.00 87.00 209 PHE A CA 1
ATOM 1614 C C . PHE A 1 209 ? -14.550 5.200 0.032 1.00 87.00 209 PHE A C 1
ATOM 1616 O O . PHE A 1 209 ? -15.480 5.246 -0.781 1.00 87.00 209 PHE A O 1
ATOM 1623 N N . PRO A 1 210 ? -14.269 6.194 0.891 1.00 85.62 210 PRO A N 1
ATOM 1624 C CA . PRO A 1 210 ? -14.926 7.480 0.767 1.00 85.62 210 PRO A CA 1
ATOM 1625 C C . PRO A 1 210 ? -14.661 8.057 -0.632 1.00 85.62 210 PRO A C 1
ATOM 1627 O O . PRO A 1 210 ? -13.655 7.749 -1.290 1.00 85.62 210 PRO A O 1
ATOM 1630 N N . ASP A 1 211 ? -15.601 8.863 -1.119 1.00 83.69 211 ASP A N 1
ATOM 1631 C CA . ASP A 1 211 ? -15.454 9.532 -2.412 1.00 83.69 211 ASP A CA 1
ATOM 1632 C C . ASP A 1 211 ? -14.345 10.584 -2.402 1.00 83.69 211 ASP A C 1
ATOM 1634 O O . ASP A 1 211 ? -13.720 10.815 -3.442 1.00 83.69 211 ASP A O 1
ATOM 1638 N N . ASP A 1 212 ? -14.109 11.167 -1.229 1.00 87.44 212 ASP A N 1
ATOM 1639 C CA . ASP A 1 212 ? -13.047 12.107 -0.924 1.00 87.44 212 ASP A CA 1
ATOM 1640 C C . ASP A 1 212 ? -12.540 11.855 0.501 1.00 87.44 212 ASP A C 1
ATOM 1642 O O . ASP A 1 212 ? -13.339 11.785 1.435 1.00 87.44 212 ASP A O 1
ATOM 1646 N N . GLY A 1 213 ? -11.231 11.661 0.663 1.00 90.31 213 GLY A N 1
ATOM 1647 C CA . GLY A 1 213 ? -10.606 11.438 1.963 1.00 90.31 213 GLY A CA 1
ATOM 1648 C C . GLY A 1 213 ? -9.660 10.243 2.004 1.00 90.31 213 GLY A C 1
ATOM 1649 O O . GLY A 1 213 ? -9.283 9.658 0.982 1.00 90.31 213 GLY A O 1
ATOM 1650 N N . ALA A 1 214 ? -9.277 9.883 3.227 1.00 91.75 214 ALA A N 1
ATOM 1651 C CA . ALA A 1 214 ? -8.453 8.722 3.525 1.00 91.75 214 ALA A CA 1
ATOM 1652 C C . ALA A 1 214 ? -9.234 7.706 4.369 1.00 91.75 214 ALA A C 1
ATOM 1654 O O . ALA A 1 214 ? -10.052 8.066 5.211 1.00 91.75 214 ALA A O 1
ATOM 1655 N N . CYS A 1 215 ? -8.962 6.427 4.149 1.00 92.12 215 CYS A N 1
ATOM 1656 C CA . CYS A 1 215 ? -9.519 5.308 4.892 1.00 92.12 215 CYS A CA 1
ATOM 1657 C C . CYS A 1 215 ? -8.378 4.422 5.384 1.00 92.12 215 CYS A C 1
ATOM 1659 O O . CYS A 1 215 ? -7.426 4.174 4.646 1.00 92.12 215 CYS A O 1
ATOM 1661 N N . VAL A 1 216 ? -8.505 3.900 6.601 1.00 92.88 216 VAL A N 1
ATOM 1662 C CA . VAL A 1 216 ? -7.583 2.920 7.186 1.00 92.88 216 VAL A CA 1
ATOM 1663 C C . VAL A 1 216 ? -8.322 1.610 7.430 1.00 92.88 216 VAL A C 1
ATOM 1665 O O . VAL A 1 216 ? -9.464 1.608 7.892 1.00 92.88 216 VAL A O 1
ATOM 1668 N N . VAL A 1 217 ? -7.688 0.482 7.116 1.00 92.06 217 VAL A N 1
ATOM 1669 C CA . VAL A 1 217 ? -8.218 -0.838 7.479 1.00 92.06 217 VAL A CA 1
ATOM 1670 C C . VAL A 1 217 ? -7.743 -1.178 8.885 1.00 92.06 217 VAL A C 1
ATOM 1672 O O . VAL A 1 217 ? -6.557 -1.067 9.195 1.00 92.06 217 VAL A O 1
ATOM 1675 N N . THR A 1 218 ? -8.659 -1.620 9.742 1.00 92.44 218 THR A N 1
ATOM 1676 C CA . THR A 1 218 ? -8.343 -1.976 11.129 1.00 92.44 218 THR A CA 1
ATOM 1677 C C . THR A 1 218 ? -8.757 -3.400 11.451 1.00 92.44 218 THR A C 1
ATOM 1679 O O . THR A 1 218 ? -9.654 -3.968 10.824 1.00 92.44 218 THR A O 1
ATOM 1682 N N . VAL A 1 219 ? -8.106 -3.987 12.455 1.00 91.00 219 VAL A N 1
ATOM 1683 C CA . VAL A 1 219 ? -8.455 -5.316 12.970 1.00 91.00 219 VAL A CA 1
ATOM 1684 C C . VAL A 1 219 ? -8.764 -5.215 14.464 1.00 91.00 219 VAL A C 1
ATOM 1686 O O . VAL A 1 219 ? -7.918 -4.742 15.225 1.00 91.00 219 VAL A O 1
ATOM 1689 N N . PRO A 1 220 ? -9.947 -5.668 14.925 1.00 92.81 220 PRO A N 1
ATOM 1690 C CA . PRO A 1 220 ? -10.233 -5.770 16.350 1.00 92.81 220 PRO A CA 1
ATOM 1691 C C . PRO A 1 220 ? -9.276 -6.758 17.020 1.00 92.81 220 PRO A C 1
ATOM 1693 O O . PRO A 1 220 ? -9.228 -7.931 16.649 1.00 92.81 220 PRO A O 1
ATOM 1696 N N . THR A 1 221 ? -8.553 -6.301 18.036 1.00 93.50 221 THR A N 1
ATOM 1697 C CA . THR A 1 221 ? -7.557 -7.095 18.758 1.00 93.50 221 THR A CA 1
ATOM 1698 C C . THR A 1 221 ? -7.722 -6.989 20.271 1.00 93.50 221 THR A C 1
ATOM 1700 O O . THR A 1 221 ? -8.433 -6.122 20.787 1.00 93.50 221 THR A O 1
ATOM 1703 N N . THR A 1 222 ? -7.074 -7.892 20.998 1.00 95.00 222 THR A N 1
ATOM 1704 C CA . THR A 1 222 ? -7.050 -7.888 22.458 1.00 95.00 222 THR A CA 1
ATOM 1705 C C . THR A 1 222 ? -6.127 -6.794 23.004 1.00 95.00 222 THR A C 1
ATOM 1707 O O . THR A 1 222 ? -5.196 -6.324 22.345 1.00 95.00 222 THR A O 1
ATOM 1710 N N . LEU A 1 223 ? -6.388 -6.357 24.237 1.00 93.56 223 LEU A N 1
ATOM 1711 C CA . LEU A 1 223 ? -5.690 -5.217 24.842 1.00 93.56 223 LEU A CA 1
ATOM 1712 C C . LEU A 1 223 ? -4.205 -5.490 25.141 1.00 93.56 223 LEU A C 1
ATOM 1714 O O . LEU A 1 223 ? -3.422 -4.552 25.261 1.00 93.56 223 LEU A O 1
ATOM 1718 N N . ASP A 1 224 ? -3.800 -6.750 25.290 1.00 92.50 224 ASP A N 1
ATOM 1719 C CA . ASP A 1 224 ? -2.398 -7.152 25.449 1.00 92.50 224 ASP A CA 1
ATOM 1720 C C . ASP A 1 224 ? -1.593 -6.968 24.154 1.00 92.50 224 ASP A C 1
ATOM 1722 O O . ASP A 1 224 ? -0.454 -6.502 24.206 1.00 92.50 224 ASP A O 1
ATOM 1726 N N . ILE A 1 225 ? -2.207 -7.230 22.994 1.00 90.12 225 ILE A N 1
ATOM 1727 C CA . ILE A 1 225 ? -1.599 -6.984 21.681 1.00 90.12 225 ILE A CA 1
ATOM 1728 C C . ILE A 1 225 ? -1.574 -5.482 21.378 1.00 90.12 225 ILE A C 1
ATOM 1730 O O . ILE A 1 225 ? -0.551 -4.964 20.921 1.00 90.12 225 ILE A O 1
ATOM 1734 N N . ALA A 1 226 ? -2.670 -4.776 21.672 1.00 90.88 226 ALA A N 1
ATOM 1735 C CA . ALA A 1 226 ? -2.841 -3.350 21.384 1.00 90.88 226 ALA A CA 1
ATOM 1736 C C . ALA A 1 226 ? -1.731 -2.464 21.983 1.00 90.88 226 ALA A C 1
ATOM 1738 O O . ALA A 1 226 ? -1.276 -1.527 21.337 1.00 90.88 226 ALA A O 1
ATOM 1739 N N . LYS A 1 227 ? -1.221 -2.802 23.176 1.00 90.81 227 LYS A N 1
ATOM 1740 C CA . LYS A 1 227 ? -0.156 -2.038 23.860 1.00 90.81 227 LYS A CA 1
ATOM 1741 C C . LYS A 1 227 ? 1.161 -1.951 23.090 1.00 90.81 227 LYS A C 1
ATOM 1743 O O . LYS A 1 227 ? 1.962 -1.059 23.339 1.00 90.81 227 LYS A O 1
ATOM 1748 N N . ASN A 1 228 ? 1.407 -2.889 22.180 1.00 89.00 228 ASN A N 1
ATOM 1749 C CA . ASN A 1 228 ? 2.664 -2.975 21.438 1.00 89.00 228 ASN A CA 1
ATOM 1750 C C . ASN A 1 228 ? 2.581 -2.355 20.033 1.00 89.00 228 ASN A C 1
ATOM 1752 O O . ASN A 1 228 ? 3.573 -2.383 19.301 1.00 89.00 228 ASN A O 1
ATOM 1756 N N . HIS A 1 229 ? 1.426 -1.798 19.658 1.00 90.12 229 HIS A N 1
ATOM 1757 C CA . HIS A 1 229 ? 1.110 -1.389 18.290 1.00 90.12 229 HIS A CA 1
ATOM 1758 C C . HIS A 1 229 ? 0.340 -0.059 18.246 1.00 90.12 229 HIS A C 1
ATOM 1760 O O . HIS A 1 229 ? -0.000 0.508 19.284 1.00 90.12 229 HIS A O 1
ATOM 1766 N N . GLY A 1 230 ? 0.091 0.444 17.035 1.00 92.12 230 GLY A N 1
ATOM 1767 C CA . GLY A 1 230 ? -0.792 1.584 16.802 1.00 92.12 230 GLY A CA 1
ATOM 1768 C C . GLY A 1 230 ? -2.260 1.200 17.002 1.00 92.12 230 GLY A C 1
ATOM 1769 O O . GLY A 1 230 ? -2.691 0.138 16.547 1.00 92.12 230 GLY A O 1
ATOM 1770 N N . VAL A 1 231 ? -3.025 2.047 17.688 1.00 95.44 231 VAL A N 1
ATOM 1771 C CA . VAL A 1 231 ? -4.452 1.839 17.961 1.00 95.44 231 VAL A CA 1
ATOM 1772 C C . VAL A 1 231 ? -5.265 3.002 17.416 1.00 95.44 231 VAL A C 1
ATOM 1774 O O . VAL A 1 231 ? -5.065 4.147 17.814 1.00 95.44 231 VAL A O 1
ATOM 1777 N N . ILE A 1 232 ? -6.206 2.687 16.533 1.00 95.75 232 ILE A N 1
ATOM 1778 C CA . ILE A 1 232 ? -7.145 3.637 15.946 1.00 95.75 232 ILE A CA 1
ATOM 1779 C C . ILE A 1 232 ? -8.297 3.888 16.919 1.00 95.75 232 ILE A C 1
ATOM 1781 O O . ILE A 1 232 ? -8.927 2.957 17.427 1.00 95.75 232 ILE A O 1
ATOM 1785 N N . VAL A 1 233 ? -8.582 5.164 17.150 1.00 93.25 233 VAL A N 1
ATOM 1786 C CA . VAL A 1 233 ? -9.698 5.649 17.959 1.00 93.25 233 VAL A CA 1
ATOM 1787 C C . VAL A 1 233 ? -10.768 6.178 17.017 1.00 93.25 233 VAL A C 1
ATOM 1789 O O . VAL A 1 233 ? -10.486 7.020 16.164 1.00 93.25 233 VAL A O 1
ATOM 1792 N N . LEU A 1 234 ? -11.987 5.665 17.158 1.00 91.00 234 LEU A N 1
ATOM 1793 C CA . LEU A 1 234 ? -13.131 6.118 16.374 1.00 91.00 234 LEU A CA 1
ATOM 1794 C C . LEU A 1 234 ? -13.836 7.272 17.076 1.00 91.00 234 LEU A C 1
ATOM 1796 O O . LEU A 1 234 ? -13.935 7.283 18.302 1.00 91.00 234 LEU A O 1
ATOM 1800 N N . SER A 1 235 ? -14.387 8.183 16.282 1.00 86.69 235 SER A N 1
ATOM 1801 C CA . SER A 1 235 ? -15.221 9.263 16.784 1.00 86.69 235 SER A CA 1
ATOM 1802 C C . SER A 1 235 ? -16.504 8.728 17.415 1.00 86.69 235 SER A C 1
ATOM 1804 O O . SER A 1 235 ? -17.166 7.831 16.888 1.00 86.69 235 SER A O 1
ATOM 1806 N N . SER A 1 236 ? -16.891 9.329 18.537 1.00 73.31 236 SER A N 1
ATOM 1807 C CA . SER A 1 236 ? -18.158 9.040 19.216 1.00 73.31 236 SER A CA 1
ATOM 1808 C C . SER A 1 236 ? -19.376 9.719 18.570 1.00 73.31 236 SER A C 1
ATOM 1810 O O . SER A 1 236 ? -20.510 9.353 18.887 1.00 73.31 236 SER A O 1
ATOM 1812 N N . THR A 1 237 ? -19.169 10.693 17.675 1.00 63.47 237 THR A N 1
ATOM 1813 C CA . THR A 1 237 ? -20.212 11.632 17.225 1.00 63.47 237 THR A CA 1
ATOM 1814 C C . THR A 1 237 ? -20.617 11.508 15.756 1.00 63.47 237 THR A C 1
ATOM 1816 O O . THR A 1 237 ? -21.573 12.174 15.360 1.00 63.47 237 THR A O 1
ATOM 1819 N N . GLY A 1 238 ? -19.980 10.658 14.943 1.00 56.72 238 GLY A N 1
ATOM 1820 C CA . GLY A 1 238 ? -20.300 10.614 13.515 1.00 56.72 238 GLY A CA 1
ATOM 1821 C C . GLY A 1 238 ? -19.922 9.332 12.784 1.00 56.72 238 GLY A C 1
ATOM 1822 O O . GLY A 1 238 ? -18.909 8.693 13.057 1.00 56.72 238 GLY A O 1
ATOM 1823 N N . THR A 1 239 ? -20.761 8.990 11.809 1.00 59.03 239 THR A N 1
ATOM 1824 C CA . THR A 1 239 ? -20.492 7.998 10.765 1.00 59.03 239 THR A CA 1
ATOM 1825 C C . THR A 1 239 ? -20.673 8.692 9.440 1.00 59.03 239 THR A C 1
ATOM 1827 O O . THR A 1 239 ? -21.782 9.138 9.148 1.00 59.03 239 THR A O 1
ATOM 1830 N N . ASP A 1 240 ? -19.579 8.845 8.701 1.00 54.72 240 ASP A N 1
ATOM 1831 C CA . ASP A 1 240 ? -19.500 9.870 7.659 1.00 54.72 240 ASP A CA 1
ATOM 1832 C C . ASP A 1 240 ? -20.176 9.451 6.355 1.00 54.72 240 ASP A C 1
ATOM 1834 O O . ASP A 1 240 ? -20.634 10.300 5.598 1.00 54.72 240 ASP A O 1
ATOM 1838 N N . VAL A 1 241 ? -20.284 8.151 6.063 1.00 55.22 241 VAL A N 1
ATOM 1839 C CA . VAL A 1 241 ? -20.826 7.718 4.768 1.00 55.22 241 VAL A CA 1
ATOM 1840 C C . VAL A 1 241 ? -21.525 6.363 4.876 1.00 55.22 241 VAL A C 1
ATOM 1842 O O . VAL A 1 241 ? -20.920 5.368 5.282 1.00 55.22 241 VAL A O 1
ATOM 1845 N N . SER A 1 242 ? -22.798 6.322 4.470 1.00 49.22 242 SER A N 1
ATOM 1846 C CA . SER A 1 242 ? -23.503 5.100 4.074 1.00 49.22 242 SER A CA 1
ATOM 1847 C C . SER A 1 242 ? -23.538 5.027 2.545 1.00 49.22 242 SER A C 1
ATOM 1849 O O . SER A 1 242 ? -24.442 5.585 1.924 1.00 49.22 242 SER A O 1
ATOM 1851 N N . ASP A 1 243 ? -22.567 4.360 1.923 1.00 48.44 243 ASP A N 1
ATOM 1852 C CA . ASP A 1 243 ? -22.695 3.955 0.518 1.00 48.44 243 ASP A CA 1
ATOM 1853 C C . ASP A 1 243 ? -23.078 2.469 0.503 1.00 48.44 243 ASP A C 1
ATOM 1855 O O . ASP A 1 243 ? -22.342 1.630 1.024 1.00 48.44 243 ASP A O 1
ATOM 1859 N N . ASN A 1 244 ? -24.264 2.155 -0.032 1.00 45.56 244 ASN A N 1
ATOM 1860 C CA . ASN A 1 244 ? -24.764 0.790 -0.250 1.00 45.56 244 ASN A CA 1
ATOM 1861 C C . ASN A 1 244 ? -24.547 -0.184 0.938 1.00 45.56 244 ASN A C 1
ATOM 1863 O O . ASN A 1 244 ? -23.760 -1.127 0.843 1.00 45.56 244 ASN A O 1
ATOM 1867 N N . ASP A 1 245 ? -25.245 0.042 2.060 1.00 53.56 245 ASP A N 1
ATOM 1868 C CA . ASP A 1 245 ? -25.255 -0.809 3.273 1.00 53.56 245 ASP A CA 1
ATOM 1869 C C . ASP A 1 245 ? -23.915 -0.970 4.027 1.00 53.56 245 ASP A C 1
ATOM 1871 O O . ASP A 1 245 ? -23.855 -1.679 5.036 1.00 53.56 245 ASP A O 1
ATOM 1875 N N . LYS A 1 246 ? -22.837 -0.295 3.603 1.00 60.97 246 LYS A N 1
ATOM 1876 C CA . LYS A 1 246 ? -21.533 -0.328 4.284 1.00 60.97 246 LYS A CA 1
ATOM 1877 C C . LYS A 1 246 ? -21.266 0.985 5.011 1.00 60.97 246 LYS A C 1
ATOM 1879 O O . LYS A 1 246 ? -21.392 2.069 4.450 1.00 60.97 246 LYS A O 1
ATOM 1884 N N . LYS A 1 247 ? -20.914 0.855 6.288 1.00 70.44 247 LYS A N 1
ATOM 1885 C CA . LYS A 1 247 ? -20.715 1.952 7.234 1.00 70.44 247 LYS A CA 1
ATOM 1886 C C . LYS A 1 247 ? -19.221 2.216 7.401 1.00 70.44 247 LYS A C 1
ATOM 1888 O O . LYS A 1 247 ? -18.490 1.306 7.792 1.00 70.44 247 LYS A O 1
ATOM 1893 N N . LEU A 1 248 ? -18.788 3.439 7.107 1.00 79.88 248 LEU A N 1
ATOM 1894 C CA . LEU A 1 248 ? -17.451 3.926 7.445 1.00 79.88 248 LEU A CA 1
ATOM 1895 C C . LEU A 1 248 ? -17.531 4.736 8.745 1.00 79.88 248 LEU A C 1
ATOM 1897 O O . LEU A 1 248 ? -18.336 5.664 8.858 1.00 79.88 248 LEU A O 1
ATOM 1901 N N . ASP A 1 249 ? -16.716 4.356 9.726 1.00 86.00 249 ASP A N 1
ATOM 1902 C CA . ASP A 1 249 ? -16.595 5.071 10.995 1.00 86.00 249 ASP A CA 1
ATOM 1903 C C . ASP A 1 249 ? -15.485 6.128 10.887 1.00 86.00 249 ASP A C 1
ATOM 1905 O O . ASP A 1 249 ? -14.433 5.880 10.291 1.00 86.00 249 ASP A O 1
ATOM 1909 N N . ILE A 1 250 ? -15.717 7.308 11.463 1.00 88.81 250 ILE A N 1
ATOM 1910 C CA . ILE A 1 250 ? -14.754 8.415 11.431 1.00 88.81 250 ILE A CA 1
ATOM 1911 C C . ILE A 1 250 ? -13.610 8.112 12.397 1.00 88.81 250 ILE A C 1
ATOM 1913 O O . ILE A 1 250 ? -13.846 7.743 13.549 1.00 88.81 250 ILE A O 1
ATOM 1917 N N . VAL A 1 251 ? -12.371 8.297 11.945 1.00 90.62 251 VAL A N 1
ATOM 1918 C CA . VAL A 1 251 ? -11.181 8.198 12.798 1.00 90.62 251 VAL A CA 1
ATOM 1919 C C . VAL A 1 251 ? -10.953 9.530 13.505 1.00 90.62 251 VAL A C 1
ATOM 1921 O O . VAL A 1 251 ? -10.850 10.566 12.858 1.00 90.62 251 VAL A O 1
ATOM 1924 N N . GLU A 1 252 ? -10.857 9.495 14.831 1.00 91.44 252 GLU A N 1
ATOM 1925 C CA . GLU A 1 252 ? -10.581 10.666 15.669 1.00 91.44 252 GLU A CA 1
ATOM 1926 C C . GLU A 1 252 ? -9.096 10.763 16.035 1.00 91.44 252 GLU A C 1
ATOM 1928 O O . GLU A 1 252 ? -8.537 11.857 16.075 1.00 91.44 252 GLU A O 1
ATOM 1933 N N . ASN A 1 253 ? -8.441 9.626 16.299 1.00 92.31 253 ASN A N 1
ATOM 1934 C CA . ASN A 1 253 ? -7.048 9.615 16.744 1.00 92.31 253 ASN A CA 1
ATOM 1935 C C . ASN A 1 253 ? -6.326 8.294 16.407 1.00 92.31 253 ASN A C 1
ATOM 1937 O O . ASN A 1 253 ? -6.961 7.261 16.186 1.00 92.31 253 ASN A O 1
ATOM 1941 N N . LEU A 1 254 ? -4.992 8.320 16.427 1.00 93.81 254 LEU A N 1
ATOM 1942 C CA . LEU A 1 254 ? -4.107 7.154 16.370 1.00 93.81 254 LEU A CA 1
ATOM 1943 C C . LEU A 1 254 ? -3.152 7.204 17.569 1.00 93.81 254 LEU A C 1
ATOM 1945 O O . LEU A 1 254 ? -2.312 8.093 17.681 1.00 93.81 254 LEU A O 1
ATOM 1949 N N . LEU A 1 255 ? -3.258 6.223 18.460 1.00 93.62 255 LEU A N 1
ATOM 1950 C CA . LEU A 1 255 ? -2.395 6.098 19.630 1.00 93.62 255 LEU A CA 1
ATOM 1951 C C . LEU A 1 255 ? -1.236 5.149 19.332 1.00 93.62 255 LEU A C 1
ATOM 1953 O O . LEU A 1 255 ? -1.467 3.994 18.980 1.00 93.62 255 LEU A O 1
ATOM 1957 N N . GLN A 1 256 ? 0.005 5.591 19.531 1.00 92.88 256 GLN A N 1
ATOM 1958 C CA . GLN A 1 256 ? 1.182 4.763 19.275 1.00 92.88 256 GLN A CA 1
ATOM 1959 C C . GLN A 1 256 ? 1.652 4.039 20.542 1.00 92.88 256 GLN A C 1
ATOM 1961 O O . GLN A 1 256 ? 2.132 4.671 21.477 1.00 92.88 256 GLN A O 1
ATOM 1966 N N . LYS A 1 257 ? 1.557 2.700 20.549 1.00 92.19 257 LYS A N 1
ATOM 1967 C CA . LYS A 1 257 ? 1.941 1.822 21.677 1.00 92.19 257 LYS A CA 1
ATOM 1968 C C . LYS A 1 257 ? 1.352 2.271 23.029 1.00 92.19 257 LYS A C 1
ATOM 1970 O O . LYS A 1 257 ? 2.099 2.445 23.996 1.00 92.19 257 LYS A O 1
ATOM 1975 N N . PRO A 1 258 ? 0.024 2.479 23.110 1.00 93.50 258 PRO A N 1
ATOM 1976 C CA . PRO A 1 258 ? -0.596 3.061 24.289 1.00 93.50 258 PRO A CA 1
ATOM 1977 C C . PRO A 1 258 ? -0.603 2.105 25.482 1.00 93.50 258 PRO A C 1
ATOM 1979 O O . PRO A 1 258 ? -0.781 0.890 25.368 1.00 93.50 258 PRO A O 1
ATOM 1982 N N . SER A 1 259 ? -0.518 2.678 26.672 1.00 94.19 259 SER A N 1
ATOM 1983 C CA . SER A 1 259 ? -0.851 2.016 27.924 1.00 94.19 259 SER A CA 1
ATOM 1984 C C . SER A 1 259 ? -2.356 1.737 28.035 1.00 94.19 259 SER A C 1
ATOM 1986 O O . SER A 1 259 ? -3.198 2.357 27.387 1.00 94.19 259 SER A O 1
ATOM 1988 N N . LEU A 1 260 ? -2.732 0.826 28.940 1.00 92.81 260 LEU A N 1
ATOM 1989 C CA . LEU A 1 260 ? -4.147 0.518 29.195 1.00 92.81 260 LEU A CA 1
ATOM 1990 C C . LEU A 1 260 ? -4.940 1.747 29.676 1.00 92.81 260 LEU A C 1
ATOM 1992 O O . LEU A 1 260 ? -6.116 1.884 29.354 1.00 92.81 260 LEU A O 1
ATOM 1996 N N . LYS A 1 261 ? -4.292 2.645 30.430 1.00 94.38 261 LYS A N 1
ATOM 1997 C CA . LYS A 1 261 ? -4.914 3.887 30.908 1.00 94.38 261 LYS A CA 1
ATOM 1998 C C . LYS A 1 261 ? -5.195 4.846 29.753 1.00 94.38 261 LYS A C 1
ATOM 2000 O O . LYS A 1 261 ? -6.276 5.414 29.698 1.00 94.38 261 LYS A O 1
ATOM 2005 N N . GLU A 1 262 ? -4.259 4.988 28.816 1.00 94.38 262 GLU A N 1
ATOM 2006 C CA . GLU A 1 262 ? -4.452 5.825 27.625 1.00 94.38 262 GLU A CA 1
ATOM 2007 C C . GLU A 1 262 ? -5.570 5.284 26.735 1.00 94.38 262 GLU A C 1
ATOM 2009 O O . GLU A 1 262 ? -6.403 6.065 26.284 1.00 94.38 262 GLU A O 1
ATOM 2014 N N . LEU A 1 263 ? -5.652 3.962 26.553 1.00 93.00 263 LEU A N 1
ATOM 2015 C CA . LEU A 1 263 ? -6.753 3.337 25.814 1.00 93.00 263 LEU A CA 1
ATOM 2016 C C . LEU A 1 263 ? -8.122 3.662 26.427 1.00 93.00 263 LEU A C 1
ATOM 2018 O O . LEU A 1 263 ? -9.056 3.989 25.701 1.00 93.00 263 LEU A O 1
ATOM 2022 N N . MET A 1 264 ? -8.241 3.591 27.757 1.00 92.50 264 MET A N 1
ATOM 2023 C CA . MET A 1 264 ? -9.481 3.929 28.463 1.00 92.50 264 MET A CA 1
ATOM 2024 C C . MET A 1 264 ? -9.817 5.418 28.348 1.00 92.50 264 MET A C 1
ATOM 2026 O O . MET A 1 264 ? -10.945 5.762 28.007 1.00 92.50 264 MET A O 1
ATOM 2030 N N . ASN A 1 265 ? -8.839 6.294 28.593 1.00 93.81 265 ASN A N 1
ATOM 2031 C CA . ASN A 1 265 ? -9.045 7.744 28.604 1.00 93.81 265 ASN A CA 1
ATOM 2032 C C . ASN A 1 265 ? -9.437 8.303 27.231 1.00 93.81 265 ASN A C 1
ATOM 2034 O O . ASN A 1 265 ? -10.174 9.279 27.166 1.00 93.81 265 ASN A O 1
ATOM 2038 N N . ASN A 1 266 ? -8.956 7.685 26.151 1.00 92.25 266 ASN A N 1
ATOM 2039 C CA . ASN A 1 266 ? -9.262 8.090 24.780 1.00 92.25 266 ASN A CA 1
ATOM 2040 C C . ASN A 1 266 ? -10.455 7.324 24.181 1.00 92.25 266 ASN A C 1
ATOM 2042 O O . ASN A 1 266 ? -10.690 7.426 22.986 1.00 92.25 266 ASN A O 1
ATOM 2046 N N . GLY A 1 267 ? -11.177 6.503 24.955 1.00 91.50 267 GLY A N 1
ATOM 2047 C CA . GLY A 1 267 ? -12.321 5.748 24.427 1.00 91.50 267 GLY A CA 1
ATOM 2048 C C . GLY A 1 267 ? -11.959 4.716 23.347 1.00 91.50 267 GLY A C 1
ATOM 2049 O O . GLY A 1 267 ? -12.808 4.330 22.550 1.00 91.50 267 GLY A O 1
ATOM 2050 N N . ALA A 1 268 ? -10.713 4.236 23.317 1.00 92.25 268 ALA A N 1
ATOM 2051 C CA . ALA A 1 268 ? -10.208 3.321 22.288 1.00 92.25 268 ALA A CA 1
ATOM 2052 C C . ALA A 1 268 ? -10.696 1.864 22.452 1.00 92.25 268 ALA A C 1
ATOM 2054 O O . ALA A 1 268 ? -10.431 1.010 21.602 1.00 92.25 268 ALA A O 1
ATOM 2055 N N . ILE A 1 269 ? -11.365 1.554 23.568 1.00 93.06 269 ILE A N 1
ATOM 2056 C CA . ILE A 1 269 ? -11.873 0.216 23.888 1.00 93.06 269 ILE A CA 1
ATOM 2057 C C . ILE A 1 269 ? -13.333 0.121 23.443 1.00 93.06 269 ILE A C 1
ATOM 2059 O O . ILE A 1 269 ? -14.203 0.823 23.956 1.00 93.06 269 ILE A O 1
ATOM 2063 N N . ARG A 1 270 ? -13.606 -0.785 22.505 1.00 91.00 270 ARG A N 1
ATOM 2064 C CA . ARG A 1 270 ? -14.949 -1.062 21.990 1.00 91.00 270 ARG A CA 1
ATOM 2065 C C . ARG A 1 270 ? -15.817 -1.770 23.031 1.00 91.00 270 ARG A C 1
ATOM 2067 O O . ARG A 1 270 ? -15.326 -2.372 23.984 1.00 91.00 270 ARG A O 1
ATOM 2074 N N . SER A 1 271 ? -17.126 -1.786 22.784 1.00 88.44 271 SER A N 1
ATOM 2075 C CA . SER A 1 271 ? -18.117 -2.458 23.637 1.00 88.44 271 SER A CA 1
ATOM 2076 C C . SER A 1 271 ? -17.872 -3.959 23.841 1.00 88.44 271 SER A C 1
ATOM 2078 O O . SER A 1 271 ? -18.361 -4.529 24.808 1.00 88.44 271 SER A O 1
ATOM 2080 N N . ASP A 1 272 ? -17.133 -4.609 22.941 1.00 90.50 272 ASP A N 1
ATOM 2081 C CA . ASP A 1 272 ? -16.745 -6.019 23.034 1.00 90.50 272 ASP A CA 1
ATOM 2082 C C . ASP A 1 272 ? -15.378 -6.237 23.716 1.00 90.50 272 ASP A C 1
ATOM 2084 O O . ASP A 1 272 ? -14.841 -7.343 23.685 1.00 90.50 272 ASP A O 1
ATOM 2088 N N . GLY A 1 273 ? -14.804 -5.191 24.322 1.00 92.50 273 GLY A N 1
ATOM 2089 C CA . GLY A 1 273 ? -13.544 -5.242 25.067 1.00 92.50 273 GLY A CA 1
ATOM 2090 C C . GLY A 1 273 ? -12.282 -5.246 24.200 1.00 92.50 273 GLY A C 1
ATOM 2091 O O . GLY A 1 273 ? -11.187 -5.454 24.725 1.00 92.50 273 GLY A O 1
ATOM 2092 N N . ARG A 1 274 ? -12.411 -5.030 22.886 1.00 94.81 274 ARG A N 1
ATOM 2093 C CA . ARG A 1 274 ? -11.291 -5.014 21.933 1.00 94.81 274 ARG A CA 1
ATOM 2094 C C . ARG A 1 274 ? -10.910 -3.598 21.512 1.00 94.81 274 ARG A C 1
ATOM 2096 O O . ARG A 1 274 ? -11.724 -2.681 21.573 1.00 94.81 274 ARG A O 1
ATOM 2103 N N . ALA A 1 275 ? -9.674 -3.434 21.058 1.00 95.00 275 ALA A N 1
ATOM 2104 C CA . ALA A 1 275 ? -9.175 -2.198 20.455 1.00 95.00 275 ALA A CA 1
ATOM 2105 C C . ALA A 1 275 ? -8.978 -2.386 18.943 1.00 95.00 275 ALA A C 1
ATOM 2107 O O . ALA A 1 275 ? -8.808 -3.516 18.480 1.00 95.00 275 ALA A O 1
ATOM 2108 N N . LEU A 1 276 ? -9.012 -1.303 18.167 1.00 94.69 276 LEU A N 1
ATOM 2109 C CA . LEU A 1 276 ? -8.798 -1.355 16.719 1.00 94.69 276 LEU A CA 1
ATOM 2110 C C . LEU A 1 276 ? -7.323 -1.160 16.392 1.00 94.69 276 LEU A C 1
ATOM 2112 O O . LEU A 1 276 ? -6.781 -0.075 16.566 1.00 94.69 276 LEU A O 1
ATOM 2116 N N . LEU A 1 277 ? -6.679 -2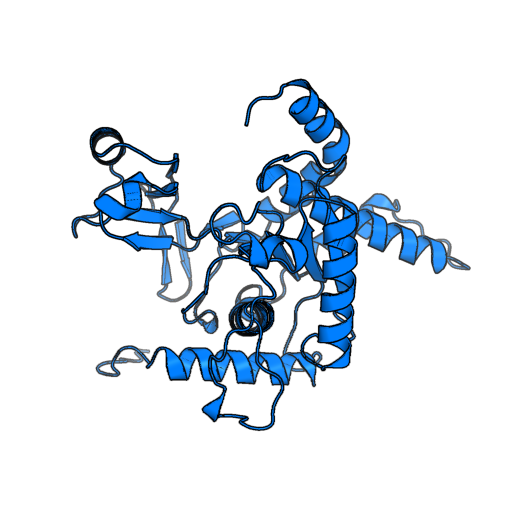.218 15.919 1.00 93.94 277 LEU A N 1
ATOM 2117 C CA . LEU A 1 277 ? -5.281 -2.183 15.519 1.00 93.94 277 LEU A CA 1
ATOM 2118 C C . LEU A 1 277 ? -5.121 -1.461 14.178 1.00 93.94 277 LEU A C 1
ATOM 2120 O O . LEU A 1 277 ? -5.866 -1.757 13.240 1.00 93.94 277 LEU A O 1
ATOM 2124 N N . ASP A 1 278 ? -4.119 -0.591 14.075 1.00 92.75 278 ASP A N 1
ATOM 2125 C CA . ASP A 1 278 ? -3.628 -0.098 12.788 1.00 92.75 278 ASP A CA 1
ATOM 2126 C C . ASP A 1 278 ? -2.928 -1.236 12.027 1.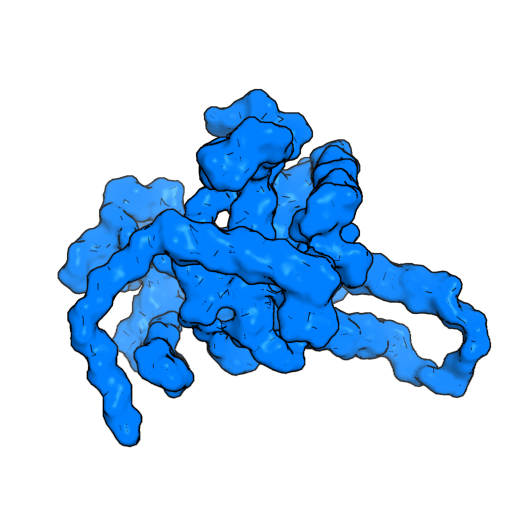00 92.75 278 ASP A C 1
ATOM 2128 O O . ASP A 1 278 ? -1.990 -1.861 12.529 1.00 92.75 278 ASP A O 1
ATOM 2132 N N . THR A 1 279 ? -3.407 -1.530 10.818 1.00 91.25 279 THR A N 1
ATOM 2133 C CA . THR A 1 279 ? -2.840 -2.584 9.962 1.00 91.25 279 THR A CA 1
ATOM 2134 C C . THR A 1 279 ? -1.746 -2.076 9.024 1.00 91.25 279 THR A C 1
ATOM 2136 O O . THR A 1 279 ? -1.099 -2.885 8.358 1.00 91.25 279 THR A O 1
ATOM 2139 N N . GLY A 1 280 ? -1.543 -0.758 8.935 1.00 91.19 280 GLY A N 1
ATOM 2140 C CA . GLY A 1 280 ? -0.677 -0.153 7.927 1.00 91.19 280 GLY A CA 1
ATOM 2141 C C . GLY A 1 280 ? -1.274 -0.171 6.515 1.00 91.19 280 GLY A C 1
ATOM 2142 O O . GLY A 1 280 ? -0.539 0.034 5.548 1.00 91.19 280 GLY A O 1
ATOM 2143 N N . ILE A 1 281 ? -2.575 -0.458 6.379 1.00 94.56 281 ILE A N 1
ATOM 2144 C CA . ILE A 1 281 ? -3.290 -0.460 5.101 1.00 94.56 281 ILE A CA 1
ATOM 2145 C C . ILE A 1 281 ? -4.154 0.795 5.007 1.00 94.56 281 ILE A C 1
ATOM 2147 O O . ILE A 1 281 ? -5.119 0.948 5.762 1.00 94.56 281 ILE A O 1
ATOM 2151 N N . PHE A 1 282 ? -3.839 1.654 4.041 1.00 95.19 282 PHE A N 1
ATOM 2152 C CA . PHE A 1 282 ? -4.530 2.922 3.822 1.00 95.19 282 PHE A CA 1
ATOM 2153 C C . PHE A 1 282 ? -4.997 3.054 2.377 1.00 95.19 282 PHE A C 1
ATOM 2155 O O . PHE A 1 282 ? -4.332 2.597 1.453 1.00 95.19 282 PHE A O 1
ATOM 2162 N N . ALA A 1 283 ? -6.120 3.728 2.170 1.00 95.38 283 ALA A N 1
ATOM 2163 C CA . ALA A 1 283 ? -6.598 4.138 0.859 1.00 95.38 283 ALA A CA 1
ATOM 2164 C C . ALA A 1 283 ? -6.877 5.638 0.872 1.00 95.38 283 ALA A C 1
ATOM 2166 O O . ALA A 1 283 ? -7.532 6.122 1.788 1.00 95.38 283 ALA A O 1
ATOM 2167 N N . ILE A 1 284 ? -6.398 6.368 -0.130 1.00 96.06 284 ILE A N 1
ATOM 2168 C CA . ILE A 1 284 ? -6.514 7.826 -0.216 1.00 96.06 284 ILE A CA 1
ATOM 2169 C C . ILE A 1 284 ? -7.074 8.192 -1.589 1.00 96.06 284 ILE A C 1
ATOM 2171 O O . ILE A 1 284 ? -6.556 7.742 -2.615 1.00 96.06 284 ILE A O 1
ATOM 2175 N N . ARG A 1 285 ? -8.142 8.996 -1.614 1.00 94.00 285 ARG A N 1
ATOM 2176 C CA . ARG A 1 285 ? -8.865 9.419 -2.825 1.00 94.00 285 ARG A CA 1
ATOM 2177 C C . ARG A 1 285 ? -9.296 10.883 -2.730 1.00 94.00 285 ARG A C 1
ATOM 2179 O O . ARG A 1 285 ? -9.232 11.495 -1.668 1.00 94.00 285 ARG A O 1
ATOM 2186 N N . GLY A 1 286 ? -9.744 11.430 -3.858 1.00 93.62 286 GLY A N 1
ATOM 2187 C CA . GLY A 1 286 ? -10.330 12.769 -3.926 1.00 93.62 286 GLY A CA 1
ATOM 2188 C C . GLY A 1 286 ? -9.326 13.889 -3.649 1.00 93.62 286 GLY A C 1
ATOM 2189 O O . GLY A 1 286 ? -8.189 13.846 -4.126 1.00 93.62 286 GLY A O 1
ATOM 2190 N N . GLN A 1 287 ? -9.759 14.901 -2.903 1.00 94.38 287 GLN A N 1
ATOM 2191 C CA . GLN A 1 287 ? -8.954 16.040 -2.492 1.00 94.38 287 GLN A CA 1
ATOM 2192 C C . GLN A 1 287 ? -7.783 15.613 -1.607 1.00 94.38 287 GLN A C 1
ATOM 2194 O O . GLN A 1 287 ? -6.669 16.081 -1.828 1.00 94.38 287 GLN A O 1
ATOM 2199 N N . ALA A 1 288 ? -7.980 14.645 -0.704 1.00 93.88 288 ALA A N 1
ATOM 2200 C CA . ALA A 1 288 ? -6.883 14.129 0.118 1.00 93.88 288 ALA A CA 1
ATOM 2201 C C . ALA A 1 288 ? -5.733 13.561 -0.736 1.00 93.88 288 ALA A C 1
ATOM 2203 O O . ALA A 1 288 ? -4.562 13.789 -0.441 1.00 93.88 288 ALA A O 1
ATOM 2204 N N . TRP A 1 289 ? -6.046 12.870 -1.839 1.00 95.94 289 TRP A N 1
ATOM 2205 C CA . TRP A 1 289 ? -5.022 12.384 -2.771 1.00 95.94 289 TRP A CA 1
ATOM 2206 C C . TRP A 1 289 ? -4.304 13.535 -3.487 1.00 95.94 289 TRP A C 1
ATOM 2208 O O . TRP A 1 289 ? -3.076 13.562 -3.565 1.00 95.94 289 TRP A O 1
ATOM 2218 N N . GLN A 1 290 ? -5.061 14.522 -3.963 1.00 95.62 290 GLN A N 1
ATOM 2219 C CA . GLN A 1 290 ? -4.501 15.714 -4.601 1.00 95.62 290 GLN A CA 1
ATOM 2220 C C . GLN A 1 290 ? -3.567 16.494 -3.672 1.00 95.62 290 GLN A C 1
ATOM 2222 O O . GLN A 1 290 ? -2.545 17.012 -4.125 1.00 95.62 290 GLN A O 1
ATOM 2227 N N . ASP A 1 291 ? -3.905 16.574 -2.389 1.00 94.56 291 ASP A N 1
ATOM 2228 C CA . ASP A 1 291 ? -3.110 17.279 -1.392 1.00 94.56 291 ASP A CA 1
ATOM 2229 C C . ASP A 1 291 ? -1.822 16.517 -1.065 1.00 94.56 291 ASP A C 1
ATOM 2231 O O . ASP A 1 291 ? -0.775 17.146 -0.943 1.00 94.56 291 ASP A O 1
ATOM 2235 N N . ILE A 1 292 ? -1.845 15.177 -1.050 1.00 94.81 292 ILE A N 1
ATOM 2236 C CA . ILE A 1 292 ? -0.623 14.357 -0.964 1.00 94.81 292 ILE A CA 1
ATOM 2237 C C . ILE A 1 292 ? 0.292 14.594 -2.171 1.00 94.81 292 ILE A C 1
ATOM 2239 O O . ILE A 1 292 ? 1.500 14.754 -1.989 1.00 94.81 292 ILE A O 1
ATOM 2243 N N . ILE A 1 293 ? -0.251 14.676 -3.393 1.00 95.06 293 ILE A N 1
ATOM 2244 C CA . ILE A 1 293 ? 0.555 15.007 -4.582 1.00 95.06 293 ILE A CA 1
ATOM 2245 C C . ILE A 1 293 ? 1.192 16.395 -4.419 1.00 95.06 293 ILE A C 1
ATOM 2247 O O . ILE A 1 293 ? 2.399 16.540 -4.612 1.00 95.06 293 ILE A O 1
ATOM 2251 N N . LYS A 1 294 ? 0.414 17.409 -4.021 1.00 92.81 294 LYS A N 1
ATOM 2252 C CA . LYS A 1 294 ? 0.935 18.769 -3.793 1.00 92.81 294 LYS A CA 1
ATOM 2253 C C . LYS A 1 294 ? 1.993 18.795 -2.691 1.00 92.81 294 LYS A C 1
ATOM 2255 O O . LYS A 1 294 ? 3.011 19.451 -2.848 1.00 92.81 294 LYS A O 1
ATOM 2260 N N . LEU A 1 295 ? 1.794 18.056 -1.605 1.00 91.25 295 LEU A N 1
ATOM 2261 C CA . LEU A 1 295 ? 2.763 17.960 -0.516 1.00 91.25 295 LEU A CA 1
ATOM 2262 C C . LEU A 1 295 ? 4.043 17.231 -0.953 1.00 91.25 295 LEU A C 1
ATOM 2264 O O . LEU A 1 295 ? 5.140 17.568 -0.516 1.00 91.25 295 LEU A O 1
ATOM 2268 N N . SER A 1 296 ? 3.936 16.260 -1.863 1.00 90.81 296 SER A N 1
ATOM 2269 C CA . SER A 1 296 ? 5.108 15.563 -2.399 1.00 90.81 296 SER A CA 1
ATOM 2270 C C . SER A 1 296 ? 6.024 16.480 -3.219 1.00 90.81 296 SER A C 1
ATOM 2272 O O . SER A 1 296 ? 7.227 16.234 -3.290 1.00 90.81 296 SER A O 1
ATOM 2274 N N . SER A 1 297 ? 5.514 17.580 -3.789 1.00 85.06 297 SER A N 1
ATOM 2275 C CA . SER A 1 297 ? 6.352 18.527 -4.536 1.00 85.06 297 SER A CA 1
ATOM 2276 C C . SER A 1 297 ? 7.260 19.365 -3.628 1.00 85.06 297 SER A C 1
ATOM 2278 O O . SER A 1 297 ? 8.359 19.730 -4.044 1.00 85.06 297 SER A O 1
ATOM 2280 N N . THR A 1 298 ? 6.865 19.592 -2.370 1.00 84.31 298 THR A N 1
ATOM 2281 C CA . THR A 1 298 ? 7.672 20.286 -1.348 1.00 84.31 298 THR A CA 1
ATOM 2282 C C . THR A 1 298 ? 8.533 19.333 -0.507 1.00 84.31 298 THR A C 1
ATOM 2284 O O . THR A 1 298 ? 9.295 19.771 0.357 1.00 84.31 298 THR A O 1
ATOM 2287 N N . CYS A 1 299 ? 8.467 18.029 -0.794 1.00 76.50 299 CYS A N 1
ATOM 2288 C CA . CYS A 1 299 ? 9.133 16.956 -0.059 1.00 76.50 299 CYS A CA 1
ATOM 2289 C C . CYS A 1 299 ? 10.646 17.158 0.190 1.00 76.50 299 CYS A C 1
ATOM 2291 O O . CYS A 1 299 ? 11.071 16.894 1.314 1.00 76.50 299 CYS A O 1
ATOM 2293 N N . PRO A 1 300 ? 11.473 17.661 -0.755 1.00 76.19 300 PRO A N 1
ATOM 2294 C CA . PRO A 1 300 ? 12.907 17.845 -0.504 1.00 76.19 300 PRO A CA 1
ATOM 2295 C C . PRO A 1 300 ? 13.219 18.765 0.685 1.00 76.19 300 PRO A C 1
ATOM 2297 O O . PRO A 1 300 ? 14.147 18.488 1.443 1.00 76.19 300 PRO A O 1
ATOM 2300 N N . MET A 1 301 ? 12.423 19.823 0.879 1.00 72.25 301 MET A N 1
ATOM 2301 C CA . MET A 1 301 ? 12.571 20.727 2.025 1.00 72.25 301 MET A CA 1
ATOM 2302 C C . MET A 1 301 ? 12.184 20.021 3.328 1.00 72.25 301 MET A C 1
ATOM 2304 O O . MET A 1 301 ? 12.961 20.024 4.278 1.00 72.25 301 MET A O 1
ATOM 2308 N N . LEU A 1 302 ? 11.036 19.334 3.337 1.00 76.31 302 LEU A N 1
ATOM 2309 C CA . LEU A 1 302 ? 10.533 18.602 4.507 1.00 76.31 302 LEU A CA 1
ATOM 2310 C C . LEU A 1 302 ? 11.494 17.497 4.959 1.00 76.31 302 LEU A C 1
ATOM 2312 O O . LEU A 1 302 ? 11.763 17.347 6.147 1.00 76.31 302 LEU A O 1
ATOM 2316 N N . ILE A 1 303 ? 12.045 16.731 4.015 1.00 73.44 303 ILE A N 1
ATOM 2317 C CA . ILE A 1 303 ? 13.018 15.681 4.327 1.00 73.44 303 ILE A CA 1
ATOM 2318 C C . ILE A 1 303 ? 14.317 16.294 4.849 1.00 73.44 303 ILE A C 1
ATOM 2320 O O . ILE A 1 303 ? 14.877 15.780 5.813 1.00 73.44 303 ILE A O 1
ATOM 2324 N N . SER A 1 304 ? 14.786 17.403 4.269 1.00 73.19 304 SER A N 1
ATOM 2325 C CA . SER A 1 304 ? 15.965 18.105 4.787 1.00 73.19 304 SER A CA 1
ATOM 2326 C C . SER A 1 304 ? 15.756 18.592 6.226 1.00 73.19 304 SER A C 1
ATOM 2328 O O . SER A 1 304 ? 16.672 18.484 7.041 1.00 73.19 304 SER A O 1
ATOM 2330 N N . GLU A 1 305 ? 14.565 19.097 6.555 1.00 75.56 305 GLU A N 1
ATOM 2331 C CA . GLU A 1 305 ? 14.205 19.500 7.918 1.00 75.56 305 GLU A CA 1
ATOM 2332 C C . GLU A 1 305 ? 14.168 18.296 8.871 1.00 75.56 305 GLU A C 1
ATOM 2334 O O . GLU A 1 305 ? 14.833 18.329 9.907 1.00 75.56 305 GLU A O 1
ATOM 2339 N N . LEU A 1 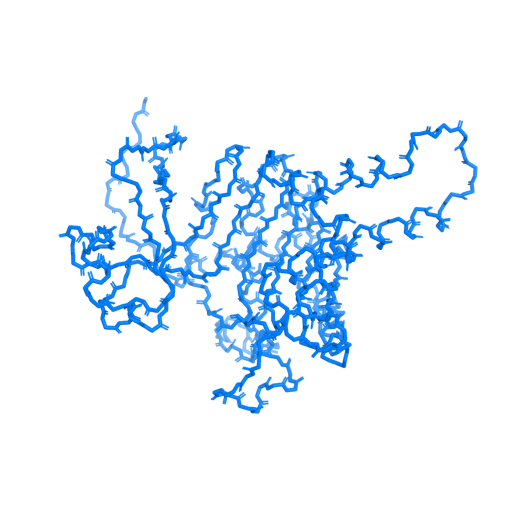306 ? 13.502 17.198 8.495 1.00 71.00 306 LEU A N 1
ATOM 2340 C CA . LEU A 1 306 ? 13.441 15.965 9.296 1.00 71.00 306 LEU A CA 1
ATOM 2341 C C . LEU A 1 306 ? 14.834 15.383 9.578 1.00 71.00 306 LEU A C 1
ATOM 2343 O O . LEU A 1 306 ? 15.166 15.064 10.721 1.00 71.00 306 LEU A O 1
ATOM 2347 N N . LEU A 1 307 ? 15.689 15.304 8.554 1.00 71.19 307 LEU A N 1
ATOM 2348 C CA . LEU A 1 307 ? 17.064 14.817 8.693 1.00 71.19 307 LEU A CA 1
ATOM 2349 C C . LEU A 1 307 ? 17.915 15.723 9.595 1.00 71.19 307 LEU A C 1
ATOM 2351 O O . LEU A 1 307 ? 18.830 15.238 10.265 1.00 71.19 307 LEU A O 1
ATOM 2355 N N . SER A 1 308 ? 17.613 17.024 9.640 1.00 70.00 308 SER A N 1
ATOM 2356 C CA . SER A 1 308 ? 18.292 17.974 10.526 1.00 70.00 308 SER A CA 1
ATOM 2357 C C . SER A 1 308 ? 17.842 17.870 11.989 1.00 70.00 308 SER A C 1
ATOM 2359 O O . SER A 1 308 ? 18.642 18.145 12.884 1.00 70.00 308 SER A O 1
ATOM 2361 N N . GLN A 1 309 ? 16.599 17.441 12.239 1.00 63.81 309 GLN A N 1
ATOM 2362 C CA . GLN A 1 309 ? 15.995 17.422 13.575 1.00 63.81 309 GLN A CA 1
ATOM 2363 C C . GLN A 1 309 ? 16.266 16.132 14.372 1.00 63.81 309 GLN A C 1
ATOM 2365 O O . GLN A 1 309 ? 16.214 16.182 15.595 1.00 63.81 309 GLN A O 1
ATOM 2370 N N . LYS A 1 310 ? 16.648 15.010 13.735 1.00 53.50 310 LYS A N 1
ATOM 2371 C CA . LYS A 1 310 ? 17.012 13.727 14.398 1.00 53.50 310 LYS A CA 1
ATOM 2372 C C . LYS A 1 310 ? 15.983 13.168 15.405 1.00 53.50 310 LYS A C 1
ATOM 2374 O O . LYS A 1 310 ? 16.336 12.290 16.194 1.00 53.50 310 LYS A O 1
ATOM 2379 N N . GLU A 1 311 ? 14.737 13.623 15.389 1.00 45.75 311 GLU A N 1
ATOM 2380 C CA . GLU A 1 311 ? 13.663 13.028 16.188 1.00 45.75 311 GLU A CA 1
ATOM 2381 C C . GLU A 1 311 ? 12.918 11.993 15.323 1.00 45.75 311 GLU A C 1
ATOM 2383 O O . GLU A 1 311 ? 12.459 12.317 14.228 1.00 45.75 311 GLU A O 1
ATOM 2388 N N . GLU A 1 312 ? 12.896 10.730 15.780 1.00 41.38 312 GLU A N 1
ATOM 2389 C CA . GLU A 1 312 ? 12.083 9.627 15.218 1.00 41.38 312 GLU A CA 1
ATOM 2390 C C . GLU A 1 312 ? 10.633 9.688 15.717 1.00 41.38 312 GLU A C 1
ATOM 2392 O O . GLU A 1 312 ? 10.438 9.946 16.929 1.00 41.38 312 GLU A O 1
#

Secondary structure (DSSP, 8-state):
--------PPPPHHHHHHHHHHHHHHHHH-TTTS---SEEEEEESSHHHHHHHHHHHHHHHHTTSS-TTSEEEEEEPGGG---HHHHHHHHHHHHHHHHHHHHHHHH-SS------HHHHHHHHHHH-EEEEEE-----TTSGGGTTT-GGG-B--TTTTT-TTSPPPBHHHHHHHHHHHHGGGGTT--EEEEEETTS---S-STT----SSEEEEEEEEE-HHHHTTSEEEEEEEEEEEEEETTEEEEEEEEEEES--HHHHHHTT-B-TTS-EEEEEEEEEEEHHHHHHHHHHHHTHHHHHHHHHHH---

Sequence (312 aa):
MAMTRSLLGKPDPMDVLSNSWYHLRLSVRHPERVATWDAIILTAASPEQAELYEWQLRRAKRMERIAQSTLTMAVPDPQGARIGSGAATLSAIRALADHLANRENSQVSLDNNEEPHDSSIYNKLVKMRILLLHAGGDSKRVPWANPMGKVFLPLPYLADEDPDGPVSLLFDHILAVSSCVVQAFKDKGGLFIMTGDVLPCFDSSIMVFPDDGACVVTVPTTLDIAKNHGVIVLSSTGTDVSDNDKKLDIVENLLQKPSLKELMNNGAIRSDGRALLDTGIFAIRGQAWQDIIKLSSTCPMLISELLSQKEE

pLDDT: mean 84.28, std 15.48, range [19.09, 98.5]

InterPro domains:
  IPR012887 GDP-fucose pyrophosphorylase domain [PF07959] (124-307)
  IPR052203 GHMP Kinase-Related Enzymes [PTHR32463] (32-311)

Organism: Taxus chinensis (NCBI:txid29808)

Radius of gyration: 20.43 Å; chains: 1; bounding box: 58×52×63 Å

=== Feature glossary ===
Reading guide. The protein is described through the following features:

Foldseek 3Di. A 3Di character summarizes, for each residue, the relative orientation of the Cα frame of its nearest spatial neighbor. Because it encodes fold topology rather than chemistry, 3Di alignments detect remote structural similarity that sequence alignment misses.

Contact-map, Ramachandran, and PAE plots. Plot images: a contact map (which residues are close in 3D, as an N×N binary image), a Ramachandran scatter (backbone torsion angles, revealing secondary-structure composition at a glance), and — for AlphaFold structures — a PAE heatmap (pairwise prediction confidence).

Radius of gyration, Cα contacts, bounding box. Radius of gyration (Rg) is the root-mean-square distance of Cα atoms from their centroid — a single number for overall size and compactness. A globular domain of N residues has Rg ≈ 2.2·N^0.38 Å; an extended or disordered chain has a much larger Rg. The Cα contact count is the number of residue pairs whose Cα atoms are within 8 Å and are more than four positions apart in sequence — a standard proxy for tertiary packing density. The bounding box is the smallest axis-aligned box enclosing all Cα atoms.

Secondary structure (8-state, DSSP). Eight-state secondary structure (DSSP): H is the canonical α-helix, G the tighter 3₁₀-helix, I the wider π-helix; E/B are β-structure, T and S are turns and bends, and '-' is everything else. DSSP derives these from the pattern of main-chain N–H···O=C hydrogen bonds, not from the sequence.

B-factor. B-factor (Debye–Waller factor) reflects atomic displacement in the crystal lattice. It is an experimental observable (units Å²), not a prediction; low values mean the atom is pinned down, high values mean it moves or is heterogeneous across the crystal.

pLDDT. pLDDT is the predicted lDDT-Cα score: AlphaFold's confidence that the local environment of each residue (all inter-atomic distances within 15 Å) is correctly placed. It is a per-residue number between 0 and 100, with higher meaning more reliable.

Nearest PDB structures. Nearest PDB neighbors are the top structural matches found by Foldseek when searching this structure against the entire Protein Data Bank. Each hit reports a TM-score (0 to 1; >0.5 almost always implies the same fold) and an E-value. These are *structural* homologs — they may share no detectable sequence similarity.

Solvent-accessible surface area. Accessible surface area quantifies burial. A residue with SASA near zero is packed into the hydrophobic core; one with SASA >100 Å² sits on the surface. Computed here via the Shrake–Rupley numerical algorithm with a 1.4 Å probe.

Rendered structure images. Structure images are PyMOL renders from six orthogonal camera directions. Cartoon representation draws helices as coils and strands as arrows; sticks shows the backbone as bonds; surface shows the solvent-excluded envelope. Rainbow coloring maps sequence position to hue (blue→red, N→C); chain coloring assigns a distinct color per polypeptide.

Backbone torsions (φ/ψ). φ (phi) and ψ (psi) are the two rotatable backbone dihedrals per residue: φ is the C(i-1)–N–Cα–C torsion, ψ is the N–Cα–C–N(i+1) torsion, both in degrees on (−180°, 180°]. α-helical residues cluster near (−60°, −45°); β-strand residues near (−120°, +130°). A Ramachandran plot is simply a scatter of (φ, ψ) for every residue.

Predicted aligned error. Predicted Aligned Error (PAE) is an AlphaFold confidence matrix: entry (i, j) is the expected error in the position of residue j, in ångströms, when the prediction is superimposed on the true structure at residue i. Low PAE within a block of residues means that block is internally rigid and well-predicted; high PAE between two blocks means their relative placement is uncertain even if each block individually is confident.

mmCIF coordinates. Structure coordinates are given as an mmCIF _atom_site loop: one row per atom with element, residue name, chain id, sequence number, and x/y/z position in Å. Only the four main-chain atoms per residue are included here; side chains are omitted to keep the record compact.

InterPro / GO / CATH / organism. Database cross-references. InterPro integrates a dozen domain/family signature databases into unified entries with residue-range hits. GO terms attach function/process/location labels with evidence codes. CATH codes position the fold in a four-level structural taxonomy. Organism is the NCBI-taxonomy species name.

Secondary structure (3-state, P-SEA). SS3 is a coarse helix/strand/coil call (letters a/b/c) made by the P-SEA algorithm from inter-Cα distances and dihedrals. It is less detailed than DSSP but needs only Cα positions.

Sequence. Sequence gives the chain of amino acids in standard one-letter code (A=alanine, C=cysteine, …, Y=tyrosine), read N→C. It is the only feature that is directly encoded by the gene; all structural features are derived from the folded form of this sequence.